Protein AF-A0A7R9UBI5-F1 (afdb_monomer)

Organism: NCBI:txid172671

Solvent-accessible surface area (backbone atoms only — not comparable to full-atom values): 13062 Å² total; per-residue (Å²): 82,77,50,78,89,32,62,89,39,75,90,60,26,63,50,85,80,89,70,62,91,51,67,69,61,30,50,51,52,52,49,65,76,39,62,90,51,56,70,66,59,47,51,52,52,52,55,49,50,52,50,52,52,50,48,54,52,51,51,52,53,49,54,56,54,51,72,76,42,82,81,90,73,86,81,56,66,70,55,53,56,50,50,56,52,48,48,57,50,47,54,64,72,60,42,56,68,60,54,49,51,52,52,52,52,50,42,56,73,71,47,78,71,67,90,80,75,88,71,61,64,71,61,54,53,48,54,50,52,48,56,52,52,50,47,54,55,52,48,54,56,48,51,56,51,50,54,52,51,52,53,55,61,72,54,77,67,84,74,81,72,85,74,71,98,77,79,88,82,82,89,85,91,78,90,80,89,85,86,84,79,94,73,91,69,85,83,78,85,83,78,86,79,89,81,83,82,83,87,77,91,131

Mean predicted aligned error: 18.49 Å

InterPro domains:
  IPR006958 Mak16 protein [PF04874] (76-176)
  IPR029004 Ribosomal eL28/Mak16 [PF01778] (1-55)

Nearest PDB structures (foldseek):
  8esq-assembly1_3  TM=8.245E-01  e=8.237E-07  Schizosaccharomyces pombe
  7ohx-assembly1_3  TM=7.860E-01  e=2.553E-07  Saccharomyces cerevisiae S288C

Secondary structure (DSSP, 8-state):
-B-STTTT-GGGSB---PPPSSHHHHHHHHHHHTTTS-HHHHHHHHHHHHHHHHHHHHHHHHHHHHHHSPPP----HHHHHHHHHHHHHHHHHH-HHHHHHHHHHHHHHTTTTTT-----HHHHHHHHHHHHHHHHHHHHHHHHHHHHHHHHHHS---------S-------------------------------------

Radius of gyration: 39.89 Å; Cα contacts (8 Å, |Δi|>4): 39; chains: 1; bounding box: 97×67×98 Å

Foldseek 3Di:
DADPVCPVPPVPRDDDDDADLDLVRSLVVLCVVCVVPDPVVSVVVNVVSVVVNVVVVVVVVVVVVVVVDDDDDDDDVVVVVVVVVVVVVCCVVPVVVLVVLVVVLVCVVVCVPPDPDDDDPVVNVVSVVVNVVVVVVVVVVVVVVVVVVVVVVVPPDPPPPPPDPDDDDDDDPDDDDDDDDPDPDDDDDDDPDDDDDDDDDD

pLDDT: mean 74.57, std 21.66, range [37.47, 97.81]

Structure (mmCIF, N/CA/C/O backbone):
data_AF-A0A7R9UBI5-F1
#
_entry.id   AF-A0A7R9UBI5-F1
#
loop_
_atom_site.group_PDB
_atom_site.id
_atom_site.type_symbol
_atom_site.label_atom_id
_atom_site.label_alt_id
_atom_site.label_comp_id
_atom_site.label_asym_id
_atom_site.label_entity_id
_atom_site.label_seq_id
_atom_site.pdbx_PDB_ins_code
_atom_site.Cartn_x
_atom_site.Cartn_y
_atom_site.Cartn_z
_atom_site.occupancy
_atom_site.B_iso_or_equiv
_atom_site.auth_seq_id
_atom_site.auth_comp_id
_atom_site.auth_asym_id
_atom_site.auth_atom_id
_atom_site.pdbx_PDB_model_num
ATOM 1 N N . MET A 1 1 ? 8.966 4.506 -28.278 1.00 88.25 1 MET A N 1
ATOM 2 C CA . MET A 1 1 ? 9.895 5.376 -29.004 1.00 88.25 1 MET A CA 1
ATOM 3 C C . MET A 1 1 ? 9.111 6.441 -29.744 1.00 88.25 1 MET A C 1
ATOM 5 O O . MET A 1 1 ? 8.057 6.120 -30.281 1.00 88.25 1 MET A O 1
ATOM 9 N N . LYS A 1 2 ? 9.569 7.693 -29.711 1.00 90.62 2 LYS A N 1
ATOM 10 C CA . LYS A 1 2 ? 8.934 8.812 -30.414 1.00 90.62 2 LYS A CA 1
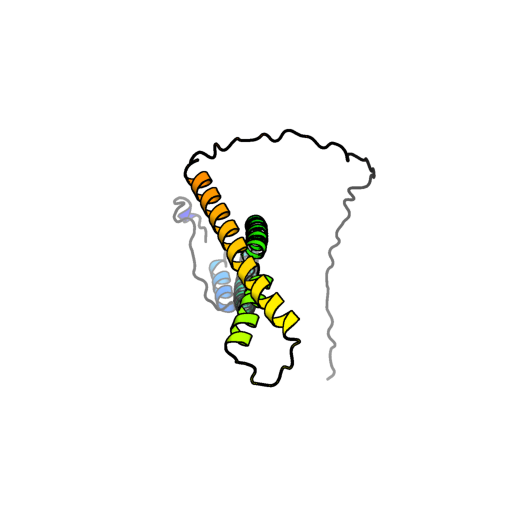ATOM 11 C C . LYS A 1 2 ? 9.761 9.112 -31.661 1.00 90.62 2 LYS A C 1
ATOM 13 O O . LYS A 1 2 ? 10.937 9.425 -31.523 1.00 90.62 2 LYS A O 1
ATOM 18 N N . THR A 1 3 ? 9.165 8.994 -32.844 1.00 90.88 3 THR A N 1
ATOM 19 C CA . THR A 1 3 ? 9.833 9.246 -34.131 1.00 90.88 3 THR A CA 1
ATOM 20 C C . THR A 1 3 ? 9.198 10.430 -34.847 1.00 90.88 3 THR A C 1
ATOM 22 O O . THR A 1 3 ? 8.025 10.745 -34.630 1.00 90.88 3 THR A O 1
ATOM 25 N N . ILE A 1 4 ? 9.977 11.108 -35.693 1.00 91.19 4 ILE A N 1
ATOM 26 C CA . ILE A 1 4 ? 9.514 12.314 -36.391 1.00 91.19 4 ILE A CA 1
ATOM 27 C C . ILE A 1 4 ? 8.486 11.981 -37.480 1.00 91.19 4 ILE A C 1
ATOM 29 O O . ILE A 1 4 ? 7.535 12.726 -37.687 1.00 91.19 4 ILE A O 1
ATOM 33 N N . GLU A 1 5 ? 8.597 10.798 -38.083 1.00 90.69 5 GLU A N 1
ATOM 34 C CA . GLU A 1 5 ? 7.679 10.290 -39.110 1.00 90.69 5 GLU A CA 1
ATOM 35 C C . GLU A 1 5 ? 6.233 10.174 -38.598 1.00 90.69 5 GLU A C 1
ATOM 37 O O . GLU A 1 5 ? 5.270 10.409 -39.329 1.00 90.69 5 GLU A O 1
ATOM 42 N N . ARG A 1 6 ? 6.065 9.869 -37.304 1.00 93.06 6 ARG A N 1
ATOM 43 C CA . ARG A 1 6 ? 4.753 9.717 -36.654 1.00 93.06 6 ARG A CA 1
ATOM 44 C C . ARG A 1 6 ? 4.251 10.997 -35.989 1.00 93.06 6 ARG A C 1
ATOM 46 O O . ARG A 1 6 ? 3.174 10.983 -35.399 1.00 93.06 6 ARG A O 1
ATOM 53 N N . ALA A 1 7 ? 4.984 12.108 -36.097 1.00 93.50 7 ALA A N 1
ATOM 54 C CA . ALA A 1 7 ? 4.617 13.373 -35.459 1.00 93.50 7 ALA A CA 1
ATOM 55 C C . ALA A 1 7 ? 3.253 13.911 -35.928 1.00 93.50 7 ALA A C 1
ATOM 57 O O . ALA A 1 7 ? 2.548 14.549 -35.151 1.00 93.50 7 ALA A O 1
ATOM 58 N N . HIS A 1 8 ? 2.857 13.597 -37.164 1.00 92.38 8 HIS A N 1
ATOM 59 C CA . HIS A 1 8 ? 1.582 14.015 -37.747 1.00 92.38 8 HIS A CA 1
ATOM 60 C C . HIS A 1 8 ? 0.354 13.312 -37.134 1.00 92.38 8 HIS A C 1
ATOM 62 O O . HIS A 1 8 ? -0.767 13.785 -37.300 1.00 92.38 8 HIS A O 1
ATOM 68 N N . SER A 1 9 ? 0.536 12.183 -36.437 1.00 93.81 9 SER A N 1
ATOM 69 C CA . SER A 1 9 ? -0.554 11.402 -35.845 1.00 93.81 9 SER A CA 1
ATOM 70 C C . SER A 1 9 ? -0.309 11.192 -34.347 1.00 93.81 9 SER A C 1
ATOM 72 O O . SER A 1 9 ? 0.372 10.236 -33.959 1.00 93.81 9 SER A O 1
ATOM 74 N N . PRO A 1 10 ? -0.892 12.036 -33.469 1.00 92.62 10 PRO A N 1
ATOM 75 C CA . PRO A 1 10 ? -0.689 11.949 -32.021 1.00 92.62 10 PRO A CA 1
ATOM 76 C C . PRO A 1 10 ? -1.022 10.573 -31.433 1.00 92.62 10 PRO A C 1
ATOM 78 O O . PRO A 1 10 ? -0.354 10.112 -30.508 1.00 92.62 10 PRO A O 1
ATOM 81 N N . ARG A 1 11 ? -2.007 9.874 -32.013 1.00 93.44 11 ARG A N 1
ATOM 82 C CA . ARG A 1 11 ? -2.396 8.519 -31.598 1.00 93.44 11 ARG A CA 1
ATOM 83 C C . ARG A 1 11 ? -1.259 7.505 -31.752 1.00 93.44 11 ARG A C 1
ATOM 85 O O . ARG A 1 11 ? -1.108 6.629 -30.907 1.00 93.44 11 ARG A O 1
ATOM 92 N N . ASN A 1 12 ? -0.461 7.638 -32.809 1.00 91.06 12 ASN A N 1
ATOM 93 C CA . ASN A 1 12 ? 0.619 6.712 -33.155 1.00 91.06 12 ASN A CA 1
ATOM 94 C C . ASN A 1 12 ? 2.007 7.269 -32.797 1.00 91.06 12 ASN A C 1
ATOM 96 O O . ASN A 1 12 ? 3.023 6.678 -33.161 1.00 91.06 12 ASN A O 1
ATOM 100 N N . LEU A 1 13 ? 2.064 8.391 -32.073 1.00 91.94 13 LEU A N 1
ATOM 101 C CA . LEU A 1 13 ? 3.302 9.099 -31.751 1.00 91.94 13 LEU A CA 1
ATOM 102 C C . LEU A 1 13 ? 4.309 8.229 -30.984 1.00 91.94 13 LEU A C 1
ATOM 104 O O . LEU A 1 13 ? 5.518 8.392 -31.137 1.00 91.94 13 LEU A O 1
ATOM 108 N N . TRP A 1 14 ? 3.810 7.306 -30.158 1.00 92.88 14 TRP A N 1
ATOM 109 C CA . TRP A 1 14 ? 4.622 6.452 -29.299 1.00 92.88 14 TRP A CA 1
ATOM 110 C C . TRP A 1 14 ? 4.589 4.996 -29.744 1.00 92.88 14 TRP A C 1
ATOM 112 O O . TRP A 1 14 ? 3.572 4.316 -29.640 1.00 92.88 14 TRP A O 1
ATOM 122 N N . GLU A 1 15 ? 5.751 4.477 -30.124 1.00 91.75 15 GLU A N 1
ATOM 123 C CA . GLU A 1 15 ? 5.967 3.039 -30.249 1.00 91.75 15 GLU A CA 1
ATOM 124 C C . GLU A 1 15 ? 6.176 2.384 -28.883 1.00 91.75 15 GLU A C 1
ATOM 126 O O . GLU A 1 15 ? 6.915 2.914 -28.051 1.00 91.75 15 GLU A O 1
ATOM 131 N N . LYS A 1 16 ? 5.587 1.214 -28.644 1.00 93.75 16 LYS A N 1
ATOM 132 C CA . LYS A 1 16 ? 5.808 0.449 -27.412 1.00 93.75 16 LYS A CA 1
ATOM 133 C C . LYS A 1 16 ? 6.520 -0.853 -27.753 1.00 93.75 16 LYS A C 1
ATOM 135 O O . LYS A 1 16 ? 5.981 -1.661 -28.499 1.00 93.75 16 LYS A O 1
ATOM 140 N N . ILE A 1 17 ? 7.694 -1.056 -27.164 1.00 93.88 17 ILE A N 1
ATOM 141 C CA . ILE A 1 17 ? 8.497 -2.273 -27.317 1.00 93.88 17 ILE A CA 1
ATOM 142 C C . ILE A 1 17 ? 8.386 -3.063 -26.015 1.00 93.88 17 ILE A C 1
ATOM 144 O O . ILE A 1 17 ? 8.541 -2.499 -24.928 1.00 93.88 17 ILE A O 1
ATOM 148 N N . LYS A 1 18 ? 8.072 -4.357 -26.108 1.00 95.38 18 LYS A N 1
ATOM 149 C CA . LYS A 1 18 ? 8.008 -5.236 -24.936 1.00 95.38 18 LYS A CA 1
ATOM 150 C C . LYS A 1 18 ? 9.423 -5.651 -24.547 1.00 95.38 18 LYS A C 1
ATOM 152 O O . LYS A 1 18 ? 10.137 -6.214 -25.367 1.00 95.38 18 LYS A O 1
ATOM 157 N N . LEU A 1 19 ? 9.799 -5.397 -23.297 1.00 94.94 19 LEU A N 1
ATOM 158 C CA . LEU A 1 19 ? 11.074 -5.848 -22.746 1.00 94.94 19 LEU A CA 1
ATOM 159 C C . LEU A 1 19 ? 10.923 -7.237 -22.101 1.00 94.94 19 LEU A C 1
ATOM 161 O O . LEU A 1 19 ? 9.876 -7.518 -21.502 1.00 94.94 19 LEU A O 1
ATOM 165 N N . PRO A 1 20 ? 11.941 -8.107 -22.208 1.00 95.69 20 PRO A N 1
ATOM 166 C CA . PRO A 1 20 ? 11.964 -9.401 -21.542 1.00 95.69 20 PRO A CA 1
ATOM 167 C C . PRO A 1 20 ? 12.098 -9.241 -20.021 1.00 95.69 20 PRO A C 1
ATOM 169 O O . PRO A 1 20 ? 12.390 -8.167 -19.496 1.00 95.69 20 PRO A O 1
ATOM 172 N N . LYS A 1 21 ? 11.865 -10.339 -19.294 1.00 93.19 21 LYS A N 1
ATOM 173 C CA . LYS A 1 21 ? 11.971 -10.363 -17.824 1.00 93.19 21 LYS A CA 1
ATOM 174 C C . LYS A 1 21 ? 13.422 -10.316 -17.341 1.00 93.19 21 LYS A C 1
ATOM 176 O O . LYS A 1 21 ? 13.673 -9.784 -16.260 1.00 93.19 21 LYS A O 1
ATOM 181 N N . ASN A 1 22 ? 14.337 -10.886 -18.122 1.00 95.69 22 ASN A N 1
ATOM 182 C CA . ASN A 1 22 ? 15.763 -10.902 -17.831 1.00 95.69 22 ASN A CA 1
ATOM 183 C C . ASN A 1 22 ? 16.334 -9.495 -18.002 1.00 95.69 22 ASN A C 1
ATOM 185 O O . ASN A 1 22 ? 16.113 -8.845 -19.025 1.00 95.69 22 ASN A O 1
ATOM 189 N N . TYR A 1 23 ? 17.058 -9.025 -16.989 1.00 95.50 23 TYR A N 1
ATOM 190 C CA . TYR A 1 23 ? 17.604 -7.672 -16.985 1.00 95.50 23 TYR A CA 1
ATOM 191 C C . TYR A 1 23 ? 18.682 -7.475 -18.062 1.00 95.50 23 TYR A C 1
ATOM 193 O O . TYR A 1 23 ? 18.644 -6.470 -18.768 1.00 95.50 23 TYR A O 1
ATOM 201 N N . SER A 1 24 ? 19.577 -8.452 -18.239 1.00 96.31 24 SER A N 1
ATOM 202 C CA . SER A 1 24 ? 20.612 -8.464 -19.286 1.00 96.31 24 SER A CA 1
ATOM 203 C C . SER A 1 24 ? 20.015 -8.290 -20.681 1.00 96.31 24 SER A C 1
ATOM 205 O O . SER A 1 24 ? 20.404 -7.399 -21.433 1.00 96.31 24 SER A O 1
ATOM 207 N N . ASP A 1 25 ? 19.008 -9.101 -20.992 1.00 96.38 25 ASP A N 1
ATOM 208 C CA . ASP A 1 25 ? 18.397 -9.158 -22.317 1.00 96.38 25 ASP A CA 1
ATOM 209 C C . ASP A 1 25 ? 17.608 -7.870 -22.587 1.00 96.38 25 ASP A C 1
ATOM 211 O O . ASP A 1 25 ? 17.643 -7.314 -23.685 1.00 96.38 25 ASP A O 1
ATOM 215 N N . ALA A 1 26 ? 16.938 -7.333 -21.561 1.00 97.06 26 ALA A N 1
ATOM 216 C CA . ALA A 1 26 ? 16.256 -6.047 -21.653 1.00 97.06 26 ALA A CA 1
ATOM 217 C C . ALA A 1 26 ? 17.245 -4.894 -21.880 1.00 97.06 26 ALA A C 1
ATOM 219 O O . ALA A 1 26 ? 16.951 -3.980 -22.651 1.00 97.06 26 ALA A O 1
ATOM 220 N N . LEU A 1 27 ? 18.419 -4.939 -21.246 1.00 96.38 27 LEU A N 1
ATOM 221 C CA . LEU A 1 27 ? 19.467 -3.936 -21.415 1.00 96.38 27 LEU A CA 1
ATOM 222 C C . LEU A 1 27 ? 20.070 -3.971 -22.826 1.00 96.38 27 LEU A C 1
ATOM 224 O O . LEU A 1 27 ? 20.328 -2.909 -23.403 1.00 96.38 27 LEU A O 1
ATOM 228 N N . ALA A 1 28 ? 20.251 -5.166 -23.391 1.00 96.44 28 ALA A N 1
ATOM 229 C CA . ALA A 1 28 ? 20.703 -5.351 -24.767 1.00 96.44 28 ALA A CA 1
ATOM 230 C C . ALA A 1 28 ? 19.702 -4.740 -25.760 1.00 96.44 28 ALA A C 1
ATOM 232 O O . ALA A 1 28 ? 20.081 -3.886 -26.559 1.00 96.44 28 ALA A O 1
ATOM 233 N N . ILE A 1 29 ? 18.409 -5.055 -25.615 1.00 95.88 29 ILE A N 1
ATOM 234 C CA . ILE A 1 29 ? 17.337 -4.508 -26.466 1.00 95.88 29 ILE A CA 1
ATOM 235 C C . ILE A 1 29 ? 17.261 -2.981 -26.358 1.00 95.88 29 ILE A C 1
ATOM 237 O O . ILE A 1 29 ? 17.111 -2.293 -27.368 1.00 95.88 29 ILE A O 1
ATOM 241 N N . VAL A 1 30 ? 17.372 -2.418 -25.150 1.00 94.88 30 VAL A N 1
ATOM 242 C CA . VAL A 1 30 ? 17.391 -0.956 -24.970 1.00 94.88 30 VAL A CA 1
ATOM 243 C C . VAL A 1 30 ? 18.604 -0.337 -25.665 1.00 94.88 30 VAL A C 1
ATOM 245 O O . VAL A 1 30 ? 18.469 0.709 -26.293 1.00 94.88 30 VAL A O 1
ATOM 248 N N . SER A 1 31 ? 19.771 -0.976 -25.580 1.00 94.44 31 SER A N 1
ATOM 249 C CA . SER A 1 31 ? 20.996 -0.476 -26.212 1.00 94.44 31 SER A CA 1
ATOM 250 C C . SER A 1 31 ? 20.914 -0.522 -27.741 1.00 94.44 31 SER A C 1
ATOM 252 O O . SER A 1 31 ? 21.279 0.454 -28.387 1.00 94.44 31 SER A O 1
ATOM 254 N N . GLU A 1 32 ? 20.366 -1.597 -28.310 1.00 95.00 32 GLU A N 1
ATOM 255 C CA . GLU A 1 32 ? 20.159 -1.752 -29.755 1.00 95.00 32 GLU A CA 1
ATOM 256 C C . GLU A 1 32 ? 19.177 -0.704 -30.302 1.00 95.00 32 GLU A C 1
ATOM 258 O O . GLU A 1 32 ? 19.482 0.024 -31.246 1.00 95.00 32 GLU A O 1
ATOM 263 N N . ASN A 1 33 ? 18.016 -0.546 -29.658 1.00 93.19 33 ASN A N 1
ATOM 264 C CA . ASN A 1 33 ? 16.981 0.379 -30.129 1.00 93.19 33 ASN A CA 1
ATOM 265 C C . ASN A 1 33 ? 17.371 1.858 -29.966 1.00 93.19 33 ASN A C 1
ATOM 267 O O . ASN A 1 33 ? 16.912 2.704 -30.732 1.00 93.19 33 ASN A O 1
ATOM 271 N N . LEU A 1 34 ? 18.199 2.196 -28.970 1.00 92.69 34 LEU A N 1
ATOM 272 C CA . LEU A 1 34 ? 18.654 3.570 -28.729 1.00 92.69 34 LEU A CA 1
ATOM 273 C C . LEU A 1 34 ? 20.073 3.847 -29.260 1.00 92.69 34 LEU A C 1
ATOM 275 O O . LEU A 1 34 ? 20.635 4.891 -28.928 1.00 92.69 34 LEU A O 1
ATOM 279 N N . GLN A 1 35 ? 20.639 2.985 -30.110 1.00 92.94 35 GLN A N 1
ATOM 280 C CA . GLN A 1 35 ? 22.024 3.125 -30.587 1.00 92.94 35 GLN A CA 1
ATOM 281 C C . GLN A 1 35 ? 22.327 4.496 -31.224 1.00 92.94 35 GLN A C 1
ATOM 283 O O . GLN A 1 35 ? 23.385 5.072 -30.984 1.00 92.94 35 GLN A O 1
ATOM 288 N N . TYR A 1 36 ? 21.370 5.062 -31.969 1.00 92.62 36 TYR A N 1
ATOM 289 C CA . TYR A 1 36 ? 21.518 6.353 -32.660 1.00 92.62 36 TYR A CA 1
ATOM 290 C C . TYR A 1 36 ? 21.033 7.560 -31.840 1.00 92.62 36 TYR A C 1
ATOM 292 O O . TYR A 1 36 ? 20.987 8.677 -32.348 1.00 92.62 36 TYR A O 1
ATOM 300 N N . HIS A 1 37 ? 20.612 7.354 -30.589 1.00 91.31 37 HIS A N 1
ATOM 301 C CA . HIS A 1 37 ? 20.153 8.435 -29.709 1.00 91.31 37 HIS A CA 1
ATOM 302 C C . HIS A 1 37 ? 21.320 9.026 -28.920 1.00 91.31 37 HIS A C 1
ATOM 304 O O . HIS A 1 37 ? 22.395 8.433 -28.832 1.00 91.31 37 HIS A O 1
ATOM 310 N N . SER A 1 38 ? 21.113 10.189 -28.299 1.00 96.19 38 SER A N 1
ATOM 311 C CA . SER A 1 38 ? 22.165 10.808 -27.491 1.00 96.19 38 SER A CA 1
ATOM 312 C C . SER A 1 38 ? 22.574 9.913 -26.315 1.00 96.19 38 SER A C 1
ATOM 314 O O . SER A 1 38 ? 21.739 9.246 -25.695 1.00 96.19 38 SER A O 1
ATOM 316 N N . LYS A 1 39 ? 23.868 9.930 -25.963 1.00 95.19 39 LYS A N 1
ATOM 317 C CA . LYS A 1 39 ? 24.412 9.152 -24.833 1.00 95.19 39 LYS A CA 1
ATOM 318 C C . LYS A 1 39 ? 23.670 9.440 -23.522 1.00 95.19 39 LYS A C 1
ATOM 320 O O . LYS A 1 39 ? 23.396 8.523 -22.754 1.00 95.19 39 LYS A O 1
ATOM 325 N N . PHE A 1 40 ? 23.266 10.694 -23.309 1.00 95.94 40 PHE A N 1
ATOM 326 C CA . PHE A 1 40 ? 22.457 11.102 -22.159 1.00 95.94 40 PHE A CA 1
ATOM 327 C C . PHE A 1 40 ? 21.113 10.364 -22.100 1.00 95.94 40 PHE A C 1
ATOM 329 O O . PHE A 1 40 ? 20.750 9.810 -21.063 1.00 95.94 40 PHE A O 1
ATOM 336 N N . GLN A 1 41 ? 20.380 10.302 -23.217 1.00 94.06 41 GLN A N 1
ATOM 337 C CA . GLN A 1 41 ? 19.105 9.584 -23.272 1.00 94.06 41 GLN A CA 1
ATOM 338 C C . GLN A 1 41 ? 19.297 8.085 -23.042 1.00 94.06 41 GLN A C 1
ATOM 340 O O . GLN A 1 41 ? 18.544 7.492 -22.269 1.00 94.06 41 GLN A O 1
ATOM 345 N N . GLN A 1 42 ? 20.330 7.491 -23.646 1.00 94.06 42 GLN A N 1
ATOM 346 C CA . GLN A 1 42 ? 20.675 6.085 -23.431 1.00 94.06 42 GLN A CA 1
ATOM 347 C C . GLN A 1 42 ? 20.930 5.799 -21.947 1.00 94.06 42 GLN A C 1
ATOM 349 O O . GLN A 1 42 ? 20.304 4.907 -21.376 1.00 94.06 42 GLN A O 1
ATOM 354 N N . HIS A 1 43 ? 21.785 6.595 -21.301 1.00 96.56 43 HIS A N 1
ATOM 355 C CA . HIS A 1 43 ? 22.115 6.444 -19.888 1.00 96.56 43 HIS A CA 1
ATOM 356 C C . HIS A 1 43 ? 20.874 6.559 -18.992 1.00 96.56 43 HIS A C 1
ATOM 358 O O . HIS A 1 43 ? 20.606 5.671 -18.185 1.00 96.56 43 HIS A O 1
ATOM 364 N N . ARG A 1 44 ? 20.039 7.586 -19.195 1.00 97.50 44 ARG A N 1
ATOM 365 C CA . ARG A 1 44 ? 18.805 7.778 -18.413 1.00 97.50 44 ARG A CA 1
ATOM 366 C C . ARG A 1 44 ? 17.803 6.643 -18.620 1.00 97.50 44 ARG A C 1
ATOM 368 O O . ARG A 1 44 ? 17.152 6.221 -17.667 1.00 97.50 44 ARG A O 1
ATOM 375 N N . CYS A 1 45 ? 17.669 6.126 -19.840 1.00 96.00 45 CYS A N 1
ATOM 376 C CA . CYS A 1 45 ? 16.822 4.967 -20.121 1.00 96.00 45 CYS A CA 1
ATOM 377 C C . CYS A 1 45 ? 17.337 3.697 -19.429 1.00 96.00 45 CYS A C 1
ATOM 379 O O . CYS A 1 45 ? 16.526 2.969 -18.856 1.00 96.00 45 CYS A O 1
ATOM 381 N N . LYS A 1 46 ? 18.657 3.471 -19.407 1.00 95.69 46 LYS A N 1
ATOM 382 C CA . LYS A 1 46 ? 19.285 2.360 -18.673 1.00 95.69 46 LYS A CA 1
ATOM 383 C C . LYS A 1 46 ? 19.062 2.491 -17.163 1.00 95.69 46 LYS A C 1
ATOM 385 O O . LYS A 1 46 ? 18.521 1.572 -16.561 1.00 95.69 46 LYS A O 1
ATOM 390 N N . GLN A 1 47 ? 19.327 3.663 -16.579 1.00 97.62 47 GLN A N 1
ATOM 391 C CA . GLN A 1 47 ? 19.056 3.938 -15.160 1.00 97.62 47 GLN A CA 1
ATOM 392 C C . GLN A 1 47 ? 17.583 3.693 -14.790 1.00 97.62 47 GLN A C 1
ATOM 394 O O . GLN A 1 47 ? 17.273 3.060 -13.779 1.00 97.62 47 GLN A O 1
ATOM 399 N N . ARG A 1 48 ? 16.646 4.159 -15.627 1.00 97.12 48 ARG A N 1
ATOM 400 C CA . ARG A 1 48 ? 15.206 3.927 -15.427 1.00 97.12 48 ARG A CA 1
ATOM 401 C C . ARG A 1 48 ? 14.851 2.445 -15.491 1.00 97.12 48 ARG A C 1
ATOM 403 O O . ARG A 1 48 ? 14.051 1.996 -14.674 1.00 97.12 48 ARG A O 1
ATOM 410 N N . LEU A 1 49 ? 15.436 1.691 -16.424 1.00 96.44 49 LEU A N 1
ATOM 411 C CA . LEU A 1 49 ? 15.238 0.245 -16.520 1.00 96.44 49 LEU A CA 1
ATOM 412 C C . LEU A 1 49 ? 15.670 -0.448 -15.222 1.00 96.44 49 LEU A C 1
ATOM 414 O O . LEU A 1 49 ? 14.893 -1.221 -14.661 1.00 96.44 49 LEU A O 1
ATOM 418 N N . THR A 1 50 ? 16.860 -0.121 -14.712 1.00 97.06 50 THR A N 1
ATOM 419 C CA . THR A 1 50 ? 17.374 -0.647 -13.441 1.00 97.06 50 THR A CA 1
ATOM 420 C C . THR A 1 50 ? 16.432 -0.315 -12.288 1.00 97.06 50 THR A C 1
ATOM 422 O O . THR A 1 50 ? 16.031 -1.209 -11.543 1.00 97.06 50 THR A O 1
ATOM 425 N N . LYS A 1 51 ? 15.994 0.946 -12.176 1.00 97.81 51 LYS A N 1
ATOM 426 C CA . LYS A 1 51 ? 15.093 1.383 -11.100 1.00 97.81 51 LYS A CA 1
ATOM 427 C C . LYS A 1 51 ? 13.736 0.679 -11.155 1.00 97.81 51 LYS A C 1
ATOM 429 O O . LYS A 1 51 ? 13.243 0.221 -10.127 1.00 97.81 51 LYS A O 1
ATOM 434 N N . ILE A 1 52 ? 13.148 0.526 -12.344 1.00 96.81 52 ILE A N 1
ATOM 435 C CA . ILE A 1 52 ? 11.898 -0.227 -12.529 1.00 96.81 52 ILE A CA 1
ATOM 436 C C . ILE A 1 52 ? 12.095 -1.690 -12.123 1.00 96.81 52 ILE A C 1
ATOM 438 O O . ILE A 1 52 ? 11.254 -2.248 -11.419 1.00 96.81 52 ILE A O 1
ATOM 442 N N . HIS A 1 53 ? 13.209 -2.312 -12.513 1.00 96.12 53 HIS A N 1
ATOM 443 C CA . HIS A 1 53 ? 13.505 -3.692 -12.138 1.00 96.12 53 HIS A CA 1
ATOM 444 C C . HIS A 1 53 ? 13.641 -3.848 -10.612 1.00 96.12 53 HIS A C 1
ATOM 446 O O . HIS A 1 53 ? 13.012 -4.727 -10.018 1.00 96.12 53 HIS A O 1
ATOM 452 N N . GLN A 1 54 ? 14.366 -2.935 -9.957 1.00 97.12 54 GLN A N 1
ATOM 453 C CA . GLN A 1 54 ? 14.471 -2.866 -8.497 1.00 97.12 54 GLN A CA 1
ATOM 454 C C . GLN A 1 54 ? 13.101 -2.687 -7.829 1.00 97.12 54 GLN A C 1
ATOM 456 O O . GLN A 1 54 ? 12.803 -3.368 -6.848 1.00 97.12 54 GLN A O 1
ATOM 461 N N . TYR A 1 55 ? 12.231 -1.826 -8.365 1.00 97.50 55 TYR A N 1
ATOM 462 C CA . TYR A 1 55 ? 10.869 -1.648 -7.856 1.00 97.50 55 TYR A CA 1
ATOM 463 C C . TYR A 1 55 ? 10.030 -2.913 -7.979 1.00 97.50 55 TYR A C 1
ATOM 465 O O . TYR A 1 55 ? 9.316 -3.254 -7.039 1.00 97.50 55 TYR A O 1
ATOM 473 N N . LEU A 1 56 ? 10.142 -3.652 -9.084 1.00 95.50 56 LEU A N 1
ATOM 474 C CA . LEU A 1 56 ? 9.458 -4.935 -9.237 1.00 95.50 56 LEU A CA 1
ATOM 475 C C . LEU A 1 56 ? 9.946 -5.959 -8.205 1.00 95.50 56 LEU A C 1
ATOM 477 O O . LEU A 1 56 ? 9.126 -6.661 -7.609 1.00 95.50 56 LEU A O 1
ATOM 481 N N . ILE A 1 57 ? 11.255 -6.020 -7.946 1.00 95.56 57 ILE A N 1
ATOM 482 C CA . ILE A 1 57 ? 11.824 -6.872 -6.892 1.00 95.56 57 ILE A CA 1
ATOM 483 C C . I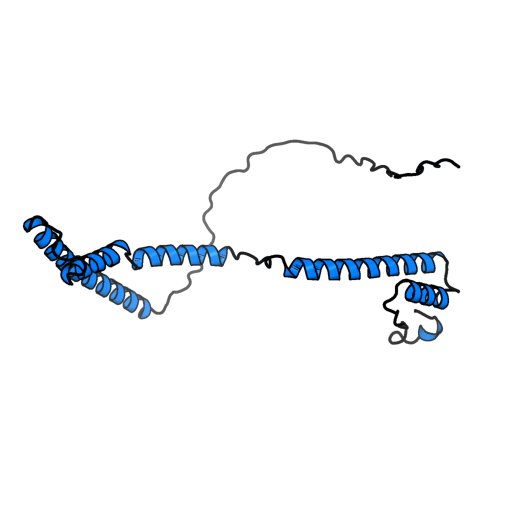LE A 1 57 ? 11.302 -6.438 -5.517 1.00 95.56 57 ILE A C 1
ATOM 485 O O . ILE A 1 57 ? 10.800 -7.270 -4.759 1.00 95.56 57 ILE A O 1
ATOM 489 N N . ARG A 1 58 ? 11.355 -5.139 -5.200 1.00 97.00 58 ARG A N 1
ATOM 490 C CA . ARG A 1 58 ? 10.862 -4.581 -3.932 1.00 97.00 58 ARG A CA 1
ATOM 491 C C . ARG A 1 58 ? 9.374 -4.855 -3.741 1.00 97.00 58 ARG A C 1
ATOM 493 O O . ARG A 1 58 ? 8.973 -5.268 -2.661 1.00 97.00 58 ARG A O 1
ATOM 500 N N . MET A 1 59 ? 8.564 -4.704 -4.786 1.00 95.12 59 MET A N 1
ATOM 501 C CA . MET A 1 59 ? 7.131 -4.996 -4.762 1.00 95.12 59 MET A CA 1
ATOM 502 C C . MET A 1 59 ? 6.860 -6.478 -4.482 1.00 95.12 59 MET A C 1
ATOM 504 O O . MET A 1 59 ? 5.979 -6.793 -3.685 1.00 95.12 59 MET A O 1
ATOM 508 N N . ARG A 1 60 ? 7.630 -7.397 -5.083 1.00 94.06 60 ARG A N 1
ATOM 509 C CA . ARG A 1 60 ? 7.527 -8.836 -4.783 1.00 94.06 60 ARG A CA 1
ATOM 510 C C . ARG A 1 60 ? 7.896 -9.124 -3.328 1.00 94.06 60 ARG A C 1
ATOM 512 O O . ARG A 1 60 ? 7.124 -9.787 -2.646 1.00 94.06 60 ARG A O 1
ATOM 519 N N . LYS A 1 61 ? 9.009 -8.569 -2.832 1.00 92.75 61 LYS A N 1
ATOM 520 C CA . LYS A 1 61 ? 9.429 -8.703 -1.424 1.00 92.75 61 LYS A CA 1
ATOM 521 C C . LYS A 1 61 ? 8.366 -8.163 -0.458 1.00 92.75 61 LYS A C 1
ATOM 523 O O . LYS A 1 61 ? 8.022 -8.834 0.509 1.00 92.75 61 LYS A O 1
ATOM 528 N N . LEU A 1 62 ? 7.806 -6.984 -0.742 1.00 91.69 62 LEU A N 1
ATOM 529 C CA . LEU A 1 62 ? 6.738 -6.379 0.059 1.00 91.69 62 LEU A C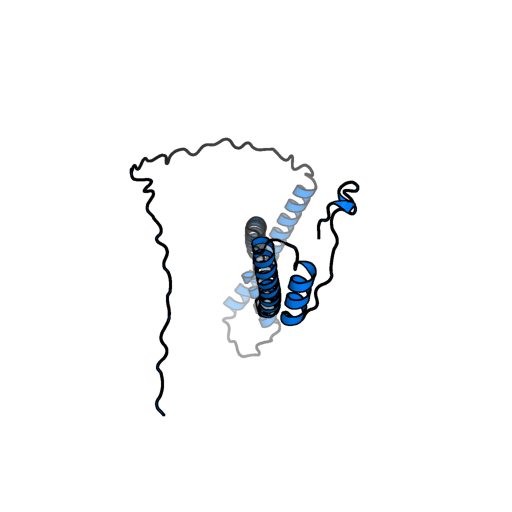A 1
ATOM 530 C C . LEU A 1 62 ? 5.461 -7.219 0.046 1.00 91.69 62 LEU A C 1
ATOM 532 O O . LEU A 1 62 ? 4.843 -7.373 1.089 1.00 91.69 62 LEU A O 1
ATOM 536 N N . ARG A 1 63 ? 5.082 -7.797 -1.099 1.00 90.00 63 ARG A N 1
ATOM 537 C CA . ARG A 1 63 ? 3.911 -8.677 -1.194 1.00 90.00 63 ARG A CA 1
ATOM 538 C C . ARG A 1 63 ? 4.055 -9.923 -0.322 1.00 90.00 63 ARG A C 1
ATOM 540 O O . ARG A 1 63 ? 3.090 -10.301 0.331 1.00 90.00 63 ARG A O 1
ATOM 547 N N . MET A 1 64 ? 5.239 -10.536 -0.305 1.00 86.69 64 MET A N 1
ATOM 548 C CA . MET A 1 64 ? 5.508 -11.694 0.555 1.00 86.69 64 MET A CA 1
ATOM 549 C C . MET A 1 64 ? 5.447 -11.293 2.034 1.00 86.69 64 MET A C 1
ATOM 551 O O . MET A 1 64 ? 4.693 -11.887 2.793 1.00 86.69 64 MET A O 1
ATOM 555 N N . ARG A 1 65 ? 6.116 -10.194 2.409 1.00 86.00 65 ARG A N 1
ATOM 556 C CA . ARG A 1 65 ? 6.104 -9.659 3.782 1.00 86.00 65 ARG A CA 1
ATOM 557 C C . ARG A 1 65 ? 4.709 -9.241 4.262 1.00 86.00 65 ARG A C 1
ATOM 559 O O . ARG A 1 65 ? 4.379 -9.402 5.429 1.00 86.00 65 ARG A O 1
ATOM 566 N N . LEU A 1 66 ? 3.882 -8.680 3.380 1.00 81.94 66 LEU A N 1
ATOM 567 C CA . LEU A 1 66 ? 2.515 -8.273 3.715 1.00 81.94 66 LEU A CA 1
ATOM 568 C C . LEU A 1 66 ? 1.613 -9.478 4.000 1.00 81.94 66 LEU A C 1
ATOM 570 O O . LEU A 1 66 ? 0.672 -9.346 4.769 1.00 81.94 66 LEU A O 1
ATOM 574 N N . LYS A 1 67 ? 1.891 -10.643 3.404 1.00 79.12 67 LYS A N 1
ATOM 575 C CA . LYS A 1 67 ? 1.146 -11.873 3.697 1.00 79.12 67 LYS A CA 1
ATOM 576 C C . LYS A 1 67 ? 1.385 -12.357 5.133 1.00 79.12 67 LYS A C 1
ATOM 578 O O . LYS A 1 67 ? 0.487 -12.941 5.724 1.00 79.12 67 LYS A O 1
ATOM 583 N N . GLU A 1 68 ? 2.577 -12.117 5.668 1.00 79.25 68 GLU A N 1
ATOM 584 C CA . GLU A 1 68 ? 2.971 -12.502 7.030 1.00 79.25 68 GLU A CA 1
ATOM 585 C C . GLU A 1 68 ? 2.499 -11.492 8.083 1.00 79.25 68 GLU A C 1
ATOM 587 O O . GLU A 1 68 ? 2.301 -11.843 9.242 1.00 79.25 68 GLU A O 1
ATOM 592 N N . ARG A 1 69 ? 2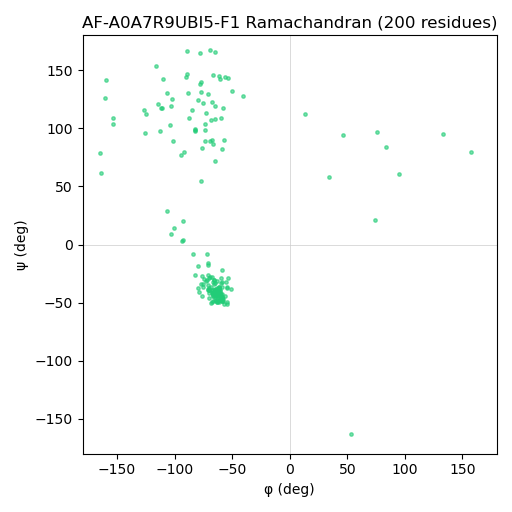.318 -10.225 7.693 1.00 82.00 69 ARG A N 1
ATOM 593 C CA . ARG A 1 69 ? 1.923 -9.147 8.602 1.00 82.00 69 ARG A CA 1
ATOM 594 C C . ARG A 1 69 ? 0.400 -9.018 8.715 1.00 82.00 69 ARG A C 1
ATOM 596 O O . ARG A 1 69 ? -0.302 -9.187 7.717 1.00 82.00 69 ARG A O 1
ATOM 603 N N . PRO A 1 70 ? -0.127 -8.638 9.893 1.00 85.25 70 PRO A N 1
ATOM 604 C CA . PRO A 1 70 ? -1.532 -8.279 10.014 1.00 85.25 70 PRO A CA 1
ATOM 605 C C . PRO A 1 70 ? -1.847 -7.085 9.105 1.00 85.25 70 PRO A C 1
ATOM 607 O O . PRO A 1 70 ? -1.033 -6.172 8.930 1.00 85.25 70 PRO A O 1
ATOM 610 N N . LYS A 1 71 ? -3.040 -7.099 8.504 1.00 85.75 71 LYS A N 1
ATOM 611 C CA . LYS A 1 71 ? -3.519 -5.979 7.691 1.00 85.75 71 LYS A CA 1
ATOM 612 C C . LYS A 1 71 ? -3.769 -4.791 8.616 1.00 85.75 71 LYS A C 1
ATOM 614 O O . LYS A 1 71 ? -4.574 -4.906 9.536 1.00 85.75 71 LYS A O 1
ATOM 619 N N . LEU A 1 72 ? -3.109 -3.662 8.357 1.00 87.75 72 LEU A N 1
ATOM 620 C CA . LEU A 1 72 ? -3.453 -2.417 9.035 1.00 87.75 72 LEU A CA 1
ATOM 621 C C . LEU A 1 72 ? -4.865 -2.008 8.613 1.00 87.75 72 LEU A C 1
ATOM 623 O O . LEU A 1 72 ? -5.128 -1.791 7.430 1.00 87.75 72 LEU A O 1
ATOM 627 N N . VAL A 1 73 ? -5.758 -1.930 9.592 1.00 90.19 73 VAL A N 1
ATOM 628 C CA . VAL A 1 73 ? -7.114 -1.406 9.442 1.00 90.19 73 VAL A CA 1
ATOM 629 C C . VAL A 1 73 ? -7.205 -0.082 10.184 1.00 90.19 73 VAL A C 1
ATOM 631 O O . VAL A 1 73 ? -6.601 0.096 11.240 1.00 90.19 73 VAL A O 1
ATOM 634 N N . THR A 1 74 ? -7.933 0.870 9.615 1.00 92.88 74 THR A N 1
ATOM 635 C CA . THR A 1 74 ? -8.162 2.171 10.245 1.00 92.88 74 THR A CA 1
ATOM 636 C C . THR A 1 74 ? -9.210 2.037 11.342 1.00 92.88 74 THR A C 1
ATOM 638 O O . THR A 1 74 ? -10.293 1.501 11.099 1.00 92.88 74 THR A O 1
ATOM 641 N N . ILE A 1 75 ? -8.919 2.566 12.529 1.00 90.00 75 ILE A N 1
ATOM 642 C CA . ILE A 1 75 ? -9.877 2.605 13.636 1.00 90.00 75 ILE A CA 1
ATOM 643 C C . ILE A 1 75 ? -10.758 3.848 13.474 1.00 90.00 75 ILE A C 1
ATOM 645 O O . ILE A 1 75 ? -10.284 4.984 13.528 1.00 90.00 75 ILE A O 1
ATOM 649 N N . ASN A 1 76 ? -12.057 3.636 13.265 1.00 94.44 76 ASN A N 1
ATOM 650 C CA . ASN A 1 76 ? -13.029 4.719 13.157 1.00 94.44 76 ASN A CA 1
ATOM 651 C C . ASN A 1 76 ? -13.468 5.188 14.550 1.00 94.44 76 ASN A C 1
ATOM 653 O O . ASN A 1 76 ? -14.388 4.618 15.136 1.00 94.44 76 ASN A O 1
ATOM 657 N N . LYS A 1 77 ? -12.888 6.293 15.037 1.00 94.50 77 LYS A N 1
ATOM 658 C CA . LYS A 1 77 ? -13.181 6.875 16.366 1.00 94.50 77 LYS A CA 1
ATOM 659 C C . LYS A 1 77 ? -14.669 7.157 16.630 1.00 94.50 77 LYS A C 1
ATOM 661 O O . LYS A 1 77 ? -15.110 7.171 17.775 1.00 94.50 77 LYS A O 1
ATOM 666 N N . LYS A 1 78 ? -15.468 7.435 15.590 1.00 94.94 78 LYS A N 1
ATOM 667 C CA . LYS A 1 78 ? -16.928 7.631 15.731 1.00 94.94 78 LYS A CA 1
ATOM 668 C C . LYS A 1 78 ? -17.651 6.321 16.061 1.00 94.94 78 LYS A C 1
ATOM 670 O O . LYS A 1 78 ? -18.579 6.329 16.862 1.00 94.94 78 LYS A O 1
ATOM 675 N N . ILE A 1 79 ? -17.221 5.216 15.448 1.00 94.31 79 ILE A N 1
ATOM 676 C CA . ILE A 1 79 ? -17.774 3.883 15.712 1.00 94.31 79 ILE A CA 1
ATOM 677 C C . ILE A 1 79 ? -17.345 3.439 17.104 1.00 94.31 79 ILE A C 1
ATOM 679 O O . ILE A 1 79 ? -18.194 3.052 17.886 1.00 94.31 79 ILE A O 1
ATOM 683 N N . GLU A 1 80 ? -16.070 3.599 17.449 1.00 95.00 80 GLU A N 1
ATOM 684 C CA . GLU A 1 80 ? -15.549 3.273 18.781 1.00 95.00 80 GLU A CA 1
ATOM 685 C C . GLU A 1 80 ? -16.327 3.980 19.903 1.00 95.00 80 GLU A C 1
ATOM 687 O O . GLU A 1 80 ? -16.817 3.328 20.817 1.00 95.00 80 GLU A O 1
ATOM 692 N N . ARG A 1 81 ? -16.548 5.299 19.794 1.00 95.25 81 ARG A N 1
ATOM 693 C CA . ARG A 1 81 ? -17.361 6.052 20.769 1.00 95.25 81 ARG A CA 1
ATOM 694 C C . ARG A 1 81 ? -18.805 5.553 20.859 1.00 95.25 81 ARG A C 1
ATOM 696 O O . ARG A 1 81 ? -19.376 5.495 21.950 1.00 95.25 81 ARG A O 1
ATOM 703 N N . ARG A 1 82 ? -19.403 5.201 19.717 1.00 96.25 82 ARG A N 1
ATOM 704 C CA . ARG A 1 82 ? -20.768 4.664 19.646 1.00 96.25 82 ARG A CA 1
ATOM 705 C C . ARG A 1 82 ? -20.856 3.288 20.301 1.00 96.25 82 ARG A C 1
ATOM 707 O O . ARG A 1 82 ? -21.750 3.080 21.114 1.00 96.25 82 ARG A O 1
ATOM 714 N N . GLU A 1 83 ? -19.942 2.384 19.967 1.00 95.75 83 GLU A N 1
ATOM 715 C CA . GLU A 1 83 ? -19.889 1.033 20.523 1.00 95.75 83 GLU A CA 1
ATOM 716 C C . GLU A 1 83 ? -19.591 1.076 22.024 1.00 95.75 83 GLU A C 1
ATOM 718 O O . GLU A 1 83 ? -20.323 0.455 22.779 1.00 95.75 83 GLU A O 1
ATOM 723 N N . ALA A 1 84 ? -18.668 1.924 22.491 1.00 96.56 84 ALA A N 1
ATOM 724 C CA . ALA A 1 84 ? -18.413 2.111 23.924 1.00 96.56 84 ALA A CA 1
ATOM 725 C C . ALA A 1 84 ? -19.645 2.640 24.684 1.00 96.56 84 ALA A C 1
ATOM 727 O O . ALA A 1 84 ? -19.920 2.245 25.816 1.00 96.56 84 ALA A O 1
ATOM 728 N N . SER A 1 85 ? -20.420 3.541 24.071 1.00 95.69 85 SER A N 1
ATOM 729 C CA . SER A 1 85 ? -21.661 4.042 24.678 1.00 95.69 85 SER A CA 1
ATOM 730 C C . SER A 1 85 ? -22.749 2.965 24.718 1.00 95.69 85 SER A C 1
ATOM 732 O O . SER A 1 85 ? -23.469 2.854 25.710 1.00 95.69 85 SER A O 1
ATOM 734 N N . ARG A 1 86 ? -22.862 2.153 23.659 1.00 96.62 86 ARG A N 1
ATOM 735 C CA . ARG A 1 86 ? -23.783 1.008 23.596 1.00 96.62 86 ARG A CA 1
ATOM 736 C C . ARG A 1 86 ? -23.400 -0.081 24.585 1.00 96.62 86 ARG A C 1
ATOM 738 O O . ARG A 1 86 ? -24.278 -0.582 25.269 1.00 96.62 86 ARG A O 1
ATOM 745 N N . GLU A 1 87 ? -22.117 -0.383 24.713 1.00 95.44 87 GLU A N 1
ATOM 746 C CA . GLU A 1 87 ? -21.577 -1.342 25.674 1.00 95.44 87 GLU A CA 1
ATOM 747 C C . GLU A 1 87 ? -21.925 -0.935 27.106 1.00 95.44 87 GLU A C 1
ATOM 749 O O . GLU A 1 87 ? -22.470 -1.737 27.856 1.00 95.44 87 GLU A O 1
ATOM 754 N N . LYS A 1 88 ? -21.726 0.339 27.472 1.00 94.88 88 LYS A N 1
ATOM 755 C CA . LYS A 1 88 ? -22.119 0.850 28.796 1.00 94.88 88 LYS A CA 1
ATOM 756 C C . LYS A 1 88 ? -23.622 0.729 29.051 1.00 94.88 88 LYS A C 1
ATOM 758 O O . LYS A 1 88 ? -24.022 0.404 30.167 1.00 94.88 88 LYS A O 1
ATOM 763 N N . LYS A 1 89 ? -24.455 1.004 28.041 1.00 95.38 89 LYS A N 1
ATOM 764 C CA . LYS A 1 89 ? -25.914 0.833 28.141 1.00 95.38 89 LYS A CA 1
ATOM 765 C C . LYS A 1 89 ? -26.292 -0.644 28.282 1.00 95.38 89 LYS A C 1
ATOM 767 O O . LYS A 1 89 ? -27.086 -0.974 29.152 1.00 95.38 89 LYS A O 1
ATOM 772 N N . ALA A 1 90 ? -25.678 -1.521 27.492 1.00 95.06 90 ALA A N 1
ATOM 773 C CA . ALA A 1 90 ? -25.901 -2.960 27.539 1.00 95.06 90 ALA A CA 1
ATOM 774 C C . ALA A 1 90 ? -25.466 -3.570 28.878 1.00 95.06 90 ALA A C 1
ATOM 776 O O . ALA A 1 90 ? -26.190 -4.392 29.423 1.00 95.06 90 ALA A O 1
ATOM 777 N N . LEU A 1 91 ? -24.339 -3.132 29.449 1.00 91.88 91 LEU A N 1
ATOM 778 C CA . LEU A 1 91 ? -23.872 -3.587 30.761 1.00 91.88 91 LEU A CA 1
ATOM 779 C C . LEU A 1 91 ? -24.879 -3.250 31.863 1.00 91.88 91 LEU A C 1
ATOM 781 O O . LEU A 1 91 ? -25.168 -4.098 32.703 1.00 91.88 91 LEU A O 1
ATOM 785 N N . LYS A 1 92 ? -25.431 -2.031 31.834 1.00 89.75 92 LYS A N 1
ATOM 786 C CA . LYS A 1 92 ? -26.477 -1.611 32.774 1.00 89.75 92 LYS A CA 1
ATOM 787 C C . LYS A 1 92 ? -27.777 -2.387 32.569 1.00 89.75 92 LYS A C 1
ATOM 789 O O . LYS A 1 92 ? -28.374 -2.807 33.544 1.00 89.75 92 LYS A O 1
ATOM 794 N N . ALA A 1 93 ? -28.200 -2.599 31.323 1.00 91.31 93 ALA A N 1
ATOM 795 C CA . ALA A 1 93 ? -29.427 -3.339 31.032 1.00 91.31 93 ALA A CA 1
ATOM 796 C C . ALA A 1 93 ? -29.322 -4.826 31.418 1.00 91.31 93 ALA A C 1
ATOM 798 O O . ALA A 1 93 ? -30.251 -5.389 31.980 1.00 91.31 93 ALA A O 1
ATOM 799 N N . ALA A 1 94 ? -28.174 -5.460 31.162 1.00 87.75 94 ALA A N 1
ATOM 800 C CA . ALA A 1 94 ? -27.983 -6.891 31.386 1.00 87.75 94 ALA A CA 1
ATOM 801 C C . ALA A 1 94 ? -27.918 -7.296 32.871 1.00 87.75 94 ALA A C 1
ATOM 803 O O . ALA A 1 94 ? -28.010 -8.491 33.149 1.00 87.75 94 ALA A O 1
ATOM 804 N N . ASN A 1 95 ? -27.717 -6.346 33.803 1.00 88.62 95 ASN A N 1
ATOM 805 C CA . ASN A 1 95 ? -27.679 -6.562 35.260 1.00 88.62 95 ASN A CA 1
ATOM 806 C C . ASN A 1 95 ? -27.072 -7.923 35.652 1.00 88.62 95 ASN A C 1
ATOM 808 O O . ASN A 1 95 ? -27.713 -8.784 36.263 1.00 88.62 95 ASN A O 1
ATOM 812 N N . ILE A 1 96 ? -25.823 -8.138 35.226 1.00 91.44 96 ILE A N 1
ATOM 813 C CA . ILE A 1 96 ? -25.189 -9.463 35.202 1.00 91.44 96 ILE A CA 1
ATOM 814 C C . ILE A 1 96 ? -25.140 -10.091 36.604 1.00 91.44 96 ILE A C 1
ATOM 816 O O . ILE A 1 96 ? -25.363 -11.289 36.739 1.00 91.44 96 ILE A O 1
ATOM 820 N N . GLU A 1 97 ? -24.924 -9.293 37.652 1.00 90.06 97 GLU A N 1
ATOM 821 C CA . GLU A 1 97 ? -24.867 -9.766 39.043 1.00 90.06 97 GLU A CA 1
ATOM 822 C C . GLU A 1 97 ? -26.172 -10.430 39.496 1.00 90.06 97 GLU A C 1
ATOM 824 O O . GLU A 1 97 ? -26.152 -11.548 40.008 1.00 90.06 97 GLU A O 1
ATOM 829 N N . ARG A 1 98 ? -27.315 -9.789 39.233 1.00 89.12 98 ARG A N 1
ATOM 830 C CA . ARG A 1 98 ? -28.644 -10.311 39.574 1.00 89.12 98 ARG A CA 1
ATOM 831 C C . ARG A 1 98 ? -28.973 -11.564 38.767 1.00 89.12 98 ARG A C 1
ATOM 833 O O . ARG A 1 98 ? -29.527 -12.520 39.303 1.00 89.12 98 ARG A O 1
ATOM 840 N N . THR A 1 99 ? -28.594 -11.584 37.491 1.00 92.19 99 THR A N 1
ATOM 841 C CA . THR A 1 99 ? -28.772 -12.759 36.626 1.00 92.19 99 THR A CA 1
ATOM 842 C C . THR A 1 99 ? -27.957 -13.949 37.141 1.00 92.19 99 THR A C 1
ATOM 844 O O . THR A 1 99 ? -28.483 -15.055 37.253 1.00 92.19 99 THR A O 1
ATOM 847 N N . ILE A 1 100 ? -26.705 -13.715 37.551 1.00 92.38 100 ILE A N 1
ATOM 848 C CA . ILE A 1 100 ? -25.845 -14.734 38.168 1.00 92.38 100 ILE A CA 1
ATOM 849 C C . ILE A 1 100 ? -26.412 -15.189 39.519 1.00 92.38 100 ILE A C 1
ATOM 851 O O . ILE A 1 100 ? -26.446 -16.387 39.788 1.00 92.38 100 ILE A O 1
ATOM 855 N N . GLN A 1 101 ? -26.880 -14.273 40.371 1.00 89.12 101 GLN A N 1
ATOM 856 C CA . GLN A 1 101 ? -27.470 -14.616 41.668 1.00 89.12 101 GLN A CA 1
ATOM 857 C C . GLN A 1 101 ? -28.688 -15.529 41.503 1.00 89.12 101 GLN A C 1
ATOM 859 O O . GLN A 1 101 ? -28.778 -16.554 42.180 1.00 89.12 101 GLN A O 1
ATOM 864 N N . LYS A 1 102 ? -29.588 -15.189 40.572 1.00 88.94 102 LYS A N 1
ATOM 865 C CA . LYS A 1 102 ? -30.752 -16.014 40.228 1.00 88.94 102 LYS A CA 1
ATOM 866 C C . LYS A 1 102 ? -30.325 -17.408 39.765 1.00 88.94 102 LYS A C 1
ATOM 868 O O . LYS A 1 102 ? -30.839 -18.394 40.284 1.00 88.94 102 LYS A O 1
ATOM 873 N N . GLU A 1 103 ? -29.340 -17.500 38.870 1.00 91.31 103 GLU A N 1
ATOM 874 C CA . GLU A 1 103 ? -28.829 -18.788 38.387 1.00 91.31 103 GLU A CA 1
ATOM 875 C C . GLU A 1 103 ? -28.206 -19.628 39.517 1.00 91.31 103 GLU A C 1
ATOM 877 O O . GLU A 1 103 ? -28.447 -20.830 39.619 1.00 91.31 103 GLU A O 1
ATOM 882 N N . LEU A 1 104 ? -27.415 -19.013 40.401 1.00 88.06 104 LEU A N 1
ATOM 883 C CA . LEU A 1 104 ? -26.792 -19.704 41.533 1.00 88.06 104 LEU A CA 1
ATOM 884 C C . LEU A 1 104 ? -27.831 -20.237 42.522 1.00 88.06 104 LEU A C 1
ATOM 886 O O . LEU A 1 104 ? -27.684 -21.350 43.029 1.00 88.06 104 LEU A O 1
ATOM 890 N N . LEU A 1 105 ? -28.883 -19.465 42.778 1.00 87.31 105 LEU A N 1
ATOM 891 C CA . LEU A 1 105 ? -29.973 -19.838 43.673 1.00 87.31 105 LEU A CA 1
ATOM 892 C C . LEU A 1 105 ? -30.844 -20.943 43.053 1.00 87.31 105 LEU A C 1
ATOM 894 O O . LEU A 1 105 ? -31.206 -21.900 43.737 1.00 87.31 105 LEU A O 1
ATOM 898 N N . GLU A 1 106 ? -31.090 -20.890 41.742 1.00 88.12 106 GLU A N 1
ATOM 899 C CA . GLU A 1 106 ? -31.766 -21.955 40.997 1.00 88.12 106 GLU A CA 1
ATOM 900 C C . GLU A 1 106 ? -30.945 -23.254 40.981 1.00 88.12 106 GLU A C 1
ATOM 902 O O . GLU A 1 106 ? -31.477 -24.330 41.265 1.00 88.12 106 GLU A O 1
ATOM 907 N N . ARG A 1 107 ? -29.626 -23.168 40.759 1.00 87.00 107 ARG A N 1
ATOM 908 C CA . ARG A 1 107 ? -28.705 -24.310 40.885 1.00 87.00 107 ARG A CA 1
ATOM 909 C C . ARG A 1 107 ? -28.742 -24.896 42.296 1.00 87.00 107 ARG A C 1
ATOM 911 O O . ARG A 1 107 ? -28.889 -26.109 42.451 1.00 87.00 107 ARG A O 1
ATOM 918 N N . LEU A 1 108 ? -28.698 -24.049 43.324 1.00 82.31 108 LEU A N 1
ATOM 919 C CA . LEU A 1 108 ? -28.820 -24.475 44.719 1.00 82.31 108 LEU A CA 1
ATOM 920 C C . LEU A 1 108 ? -30.154 -25.198 44.979 1.00 82.31 108 LEU A C 1
ATOM 922 O O . LEU A 1 108 ? -30.146 -26.283 45.556 1.00 82.31 108 LEU A O 1
ATOM 926 N N . LYS A 1 109 ? -31.278 -24.660 44.488 1.00 80.19 109 LYS A N 1
ATOM 927 C CA . LYS A 1 109 ? -32.617 -25.274 44.581 1.00 80.19 109 LYS A CA 1
ATOM 928 C C . LYS A 1 109 ? -32.707 -26.609 43.837 1.00 80.19 109 LYS A C 1
ATOM 930 O O . LYS A 1 109 ? -33.352 -27.536 44.316 1.00 80.19 109 LYS A O 1
ATOM 935 N N . SER A 1 110 ? -32.046 -26.720 42.686 1.00 83.00 110 SER A N 1
ATOM 936 C CA . SER A 1 110 ? -31.985 -27.953 41.893 1.00 83.00 110 SER A CA 1
ATOM 937 C C . SER A 1 110 ? -31.118 -29.051 42.529 1.00 83.00 110 SER A C 1
ATOM 939 O O . SER A 1 110 ? -31.117 -30.184 42.050 1.00 83.00 110 SER A O 1
ATOM 941 N N . GLY A 1 111 ? -30.397 -28.740 43.615 1.00 78.69 111 GLY A N 1
ATOM 942 C CA . GLY A 1 111 ? -29.590 -29.709 44.354 1.00 78.69 111 GLY A CA 1
ATOM 943 C C . GLY A 1 111 ? -28.303 -30.121 43.637 1.00 78.69 111 GLY A C 1
ATOM 944 O O . GLY A 1 111 ? -27.737 -31.167 43.955 1.00 78.69 111 GLY A O 1
ATOM 945 N N . THR A 1 112 ? -27.796 -29.314 42.692 1.00 76.06 112 THR A N 1
ATOM 946 C CA . THR A 1 112 ? -26.553 -29.621 41.951 1.00 76.06 112 THR A CA 1
ATOM 947 C C . THR A 1 112 ? -25.333 -29.794 42.852 1.00 76.06 112 THR A C 1
ATOM 949 O O . THR A 1 112 ? -24.364 -30.434 42.449 1.00 76.06 112 THR A O 1
ATOM 952 N N . TYR A 1 113 ? -25.369 -29.237 44.065 1.00 70.56 113 TYR A N 1
ATOM 953 C CA . TYR A 1 113 ? -24.258 -29.247 45.010 1.00 70.56 113 TYR A CA 1
ATOM 954 C C . TYR A 1 113 ? -24.459 -30.200 46.210 1.00 70.56 113 TYR A C 1
ATOM 956 O O . TYR A 1 113 ? -23.904 -29.952 47.267 1.00 70.56 113 TYR A O 1
ATOM 964 N N . GLY A 1 114 ? -25.203 -31.306 46.082 1.00 72.44 114 GLY A N 1
ATOM 965 C CA . GLY A 1 114 ? -25.293 -32.355 47.121 1.00 72.44 114 GLY A CA 1
ATOM 966 C C . GLY A 1 114 ? -25.675 -31.882 48.546 1.00 72.44 114 GLY A C 1
ATOM 967 O O . GLY A 1 114 ? -26.180 -30.783 48.738 1.00 72.44 114 GLY A O 1
ATOM 968 N N . ASP A 1 115 ? -25.419 -32.724 49.556 1.00 65.62 115 ASP A N 1
ATOM 969 C CA . ASP A 1 115 ? -25.853 -32.546 50.966 1.00 65.62 115 ASP A CA 1
ATOM 970 C C . ASP A 1 115 ? -24.820 -31.829 51.869 1.00 65.62 115 ASP A C 1
ATOM 972 O O . ASP A 1 115 ? -24.811 -31.968 53.091 1.00 65.62 115 ASP A O 1
ATOM 976 N N . ILE A 1 116 ? -23.877 -31.091 51.279 1.00 62.69 116 ILE A N 1
ATOM 977 C CA . ILE A 1 116 ? -22.658 -30.648 51.986 1.00 62.69 116 ILE A CA 1
ATOM 978 C C . ILE A 1 116 ? -22.876 -29.357 52.803 1.00 62.69 116 ILE A C 1
ATOM 980 O O . ILE A 1 116 ? -22.013 -28.972 53.594 1.00 62.69 116 ILE A O 1
ATOM 984 N N . TYR A 1 117 ? -24.026 -28.691 52.684 1.00 66.19 117 TYR A N 1
ATOM 985 C CA . TYR A 1 117 ? -24.196 -27.351 53.244 1.00 66.19 117 TYR A CA 1
ATOM 986 C C . TYR A 1 117 ? -25.169 -27.289 54.422 1.00 66.19 117 TYR A C 1
ATOM 988 O O . TYR A 1 117 ? -26.369 -27.499 54.283 1.00 66.19 117 TYR A O 1
ATOM 996 N N . ASN A 1 118 ? -24.640 -26.898 55.581 1.00 68.44 118 ASN A N 1
ATOM 997 C CA . ASN A 1 118 ? -25.417 -26.510 56.754 1.00 68.44 118 ASN A CA 1
ATOM 998 C C . ASN A 1 118 ? -25.603 -24.985 56.764 1.00 68.44 118 ASN A C 1
ATOM 1000 O O . ASN A 1 118 ? -24.882 -24.268 57.462 1.00 68.44 118 ASN A O 1
ATOM 1004 N N . PHE A 1 119 ? -26.517 -24.478 55.938 1.00 69.50 119 PHE A N 1
ATOM 1005 C CA . PHE A 1 119 ? -26.883 -23.063 55.981 1.00 69.50 119 PHE A CA 1
ATOM 1006 C C . PHE A 1 119 ? -27.805 -22.793 57.179 1.00 69.50 119 PHE A C 1
ATOM 1008 O O . PHE A 1 119 ? -28.702 -23.595 57.446 1.00 69.50 119 PHE A O 1
ATOM 1015 N N . PRO A 1 120 ? -27.645 -21.665 57.896 1.00 80.19 120 PRO A N 1
ATOM 1016 C CA . PRO A 1 120 ? -28.650 -21.223 58.855 1.00 80.19 120 PRO A CA 1
ATOM 1017 C C . PRO A 1 120 ? -29.998 -21.047 58.141 1.00 80.19 120 PRO A C 1
ATOM 1019 O O . PRO A 1 120 ? -30.113 -20.216 57.241 1.00 80.19 120 PRO A O 1
ATOM 1022 N N . SER A 1 121 ? -31.013 -21.824 58.536 1.00 73.12 121 SER A N 1
ATOM 1023 C CA . SER A 1 121 ? -32.330 -21.879 57.872 1.00 73.12 121 SER A CA 1
ATOM 1024 C C . SER A 1 121 ? -32.959 -20.499 57.671 1.00 73.12 121 SER A C 1
ATOM 1026 O O . SER A 1 121 ? -33.492 -20.207 56.608 1.00 73.12 121 SER A O 1
ATOM 1028 N N . LEU A 1 122 ? -32.792 -19.614 58.656 1.00 75.81 122 LEU A N 1
ATOM 1029 C CA . LEU A 1 122 ? -33.296 -18.244 58.616 1.00 75.81 122 LEU A CA 1
ATOM 1030 C C . LEU A 1 122 ? -32.688 -17.403 57.479 1.00 75.81 122 LEU A C 1
ATOM 1032 O O . LEU A 1 122 ? -33.380 -16.611 56.855 1.00 75.81 122 LEU A O 1
ATOM 1036 N N . GLN A 1 123 ? -31.388 -17.554 57.210 1.00 75.94 123 GLN A N 1
ATOM 1037 C CA . GLN A 1 123 ? -30.701 -16.797 56.155 1.00 75.94 123 GLN A CA 1
ATOM 1038 C C . GLN A 1 123 ? -31.045 -17.338 54.769 1.00 75.94 123 GLN A C 1
ATOM 1040 O O . GLN A 1 123 ? -31.140 -16.570 53.818 1.00 75.94 123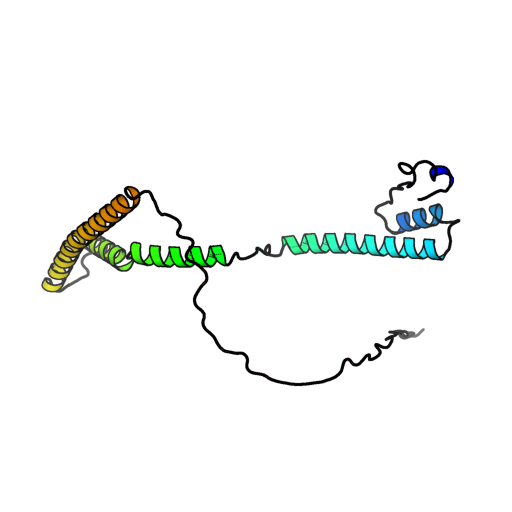 GLN A O 1
ATOM 1045 N N . TYR A 1 124 ? -31.253 -18.651 54.675 1.00 74.00 124 TYR A N 1
ATOM 1046 C CA . TYR A 1 124 ? -31.676 -19.305 53.447 1.00 74.00 124 TYR A CA 1
ATOM 1047 C C . TYR A 1 124 ? -33.099 -18.899 53.051 1.00 74.00 124 TYR A C 1
ATOM 1049 O O . TYR A 1 124 ? -33.311 -18.470 51.923 1.00 74.00 124 TYR A O 1
ATOM 1057 N N . GLU A 1 125 ? -34.055 -18.970 53.981 1.00 76.25 125 GLU A N 1
ATOM 1058 C CA . GLU A 1 125 ? -35.444 -18.565 53.729 1.00 76.25 125 GLU A CA 1
ATOM 1059 C C . GLU A 1 125 ? -35.557 -17.068 53.421 1.00 76.25 125 GLU A C 1
ATOM 1061 O O . GLU A 1 125 ? -36.274 -16.693 52.497 1.00 76.25 125 GLU A O 1
ATOM 1066 N N . ASN A 1 126 ? -34.795 -16.216 54.118 1.00 79.06 126 ASN A N 1
ATOM 1067 C CA . ASN A 1 126 ? -34.767 -14.782 53.829 1.00 79.06 126 ASN A CA 1
ATOM 1068 C C . ASN A 1 126 ? -34.191 -14.482 52.439 1.00 79.06 126 ASN A C 1
ATOM 1070 O O . ASN A 1 126 ? -34.788 -13.707 51.705 1.00 79.06 126 ASN A O 1
ATOM 1074 N N . ALA A 1 127 ? -33.080 -15.116 52.049 1.00 74.88 127 ALA A N 1
ATOM 1075 C CA . ALA A 1 127 ? -32.508 -14.938 50.713 1.00 74.88 127 ALA A CA 1
ATOM 1076 C C . ALA A 1 127 ? -33.430 -15.481 49.607 1.00 74.88 127 ALA A C 1
ATOM 1078 O O . ALA A 1 127 ? -33.428 -14.959 48.494 1.00 74.88 127 ALA A O 1
ATOM 1079 N N . LEU A 1 128 ? -34.223 -16.517 49.909 1.00 72.31 128 LEU A N 1
ATOM 1080 C CA . LEU A 1 128 ? -35.233 -17.054 49.001 1.00 72.31 128 LEU A CA 1
ATOM 1081 C C . LEU A 1 128 ? -36.385 -16.061 48.806 1.00 72.31 128 LEU A C 1
ATOM 1083 O O . LEU A 1 128 ? -36.728 -15.747 47.671 1.00 72.31 128 LEU A O 1
ATOM 1087 N N . ALA A 1 129 ? -36.935 -15.543 49.906 1.00 75.88 129 ALA A N 1
ATOM 1088 C CA . ALA A 1 129 ? -38.029 -14.577 49.886 1.00 75.88 129 ALA A CA 1
ATOM 1089 C C . ALA A 1 129 ? -37.606 -13.243 49.254 1.00 75.88 129 ALA A C 1
ATOM 1091 O O . ALA A 1 129 ? -38.364 -12.649 48.495 1.00 75.88 129 ALA A O 1
ATOM 1092 N N . GLU A 1 130 ? -36.381 -12.792 49.526 1.00 77.19 130 GLU A N 1
ATOM 1093 C CA . GLU A 1 130 ? -35.811 -11.586 48.931 1.00 77.19 130 GLU A CA 1
ATOM 1094 C C . GLU A 1 130 ? -35.601 -11.764 47.426 1.00 77.19 130 GLU A C 1
ATOM 1096 O O . GLU A 1 130 ? -36.018 -10.908 46.661 1.00 77.19 130 GLU A O 1
ATOM 1101 N N . ALA A 1 131 ? -35.063 -12.899 46.966 1.00 68.88 131 ALA A N 1
ATOM 1102 C CA . ALA A 1 131 ? -34.900 -13.158 45.534 1.00 68.88 131 ALA A CA 1
ATOM 1103 C C . ALA A 1 131 ? -36.233 -13.284 44.772 1.00 68.88 131 ALA A C 1
ATOM 1105 O O . ALA A 1 131 ? -36.277 -12.963 43.584 1.00 68.88 131 ALA A O 1
ATOM 1106 N N . GLU A 1 132 ? -37.296 -13.758 45.429 1.00 69.75 132 GLU A N 1
ATOM 1107 C CA . GLU A 1 132 ? -38.647 -13.880 44.864 1.00 69.75 132 GLU A CA 1
ATOM 1108 C C . GLU A 1 132 ? -39.343 -12.508 44.789 1.00 69.75 132 GLU A C 1
ATOM 1110 O O . GLU A 1 132 ? -39.845 -12.136 43.729 1.00 69.75 132 GLU A O 1
ATOM 1115 N N . ALA A 1 133 ? -39.244 -11.699 45.850 1.00 68.88 133 ALA A N 1
ATOM 1116 C CA . ALA A 1 133 ? -39.742 -10.320 45.879 1.00 68.88 133 ALA A CA 1
ATOM 1117 C C . ALA A 1 133 ? -38.999 -9.404 44.891 1.00 68.88 133 ALA A C 1
ATOM 1119 O O . ALA A 1 133 ? -39.603 -8.584 44.203 1.00 68.88 133 ALA A O 1
ATOM 1120 N N . ASP A 1 134 ? -37.683 -9.569 44.766 1.00 64.6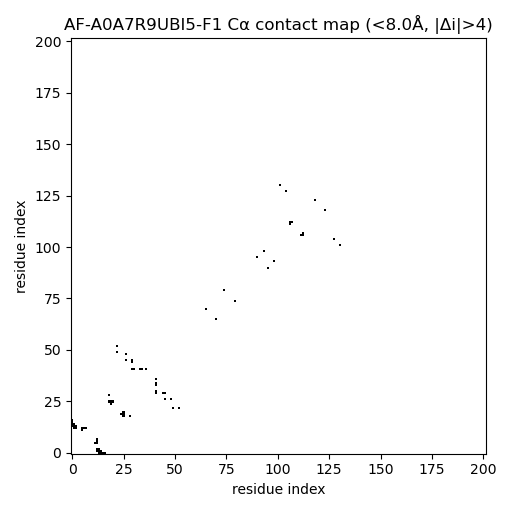9 134 ASP A N 1
ATOM 1121 C CA . ASP A 1 134 ? -36.869 -8.831 43.804 1.00 64.69 134 ASP A CA 1
ATOM 1122 C C . ASP A 1 134 ? -37.198 -9.281 42.362 1.00 64.69 134 ASP A C 1
ATOM 1124 O O . ASP A 1 134 ? -37.076 -8.513 41.402 1.00 64.69 134 ASP A O 1
ATOM 1128 N N . TYR A 1 135 ? -37.642 -10.529 42.165 1.00 62.94 135 TYR A N 1
ATOM 1129 C CA . TYR A 1 135 ? -38.159 -10.999 40.879 1.00 62.94 135 TYR A CA 1
ATOM 1130 C C . TYR A 1 135 ? -39.433 -10.246 40.488 1.00 62.94 135 TYR A C 1
ATOM 1132 O O . TYR A 1 135 ? -39.469 -9.733 39.377 1.00 62.94 135 TYR A O 1
ATOM 1140 N N . GLU A 1 136 ? -40.407 -10.121 41.393 1.00 60.31 136 GLU A N 1
ATOM 1141 C CA . GLU A 1 136 ? -41.636 -9.342 41.164 1.00 60.31 136 GLU A CA 1
ATOM 1142 C C . GLU A 1 136 ? -41.334 -7.858 40.911 1.00 60.31 136 GLU A C 1
ATOM 1144 O O . GLU A 1 136 ? -41.764 -7.313 39.897 1.00 60.31 136 GLU A O 1
ATOM 1149 N N . ALA A 1 137 ? -40.495 -7.229 41.740 1.00 59.91 137 ALA A N 1
ATOM 1150 C CA . ALA A 1 137 ? -40.145 -5.814 41.585 1.00 59.91 137 ALA A CA 1
ATOM 1151 C C . ALA A 1 137 ? -39.351 -5.517 40.298 1.00 59.91 137 ALA A C 1
ATOM 1153 O O . ALA A 1 137 ? -39.489 -4.458 39.689 1.00 59.91 137 ALA A O 1
ATOM 1154 N N . GLY A 1 138 ? -38.497 -6.446 39.861 1.00 57.16 138 GLY A N 1
ATOM 1155 C CA . GLY A 1 138 ? -37.760 -6.282 38.611 1.00 57.16 138 GLY A CA 1
ATOM 1156 C C . GLY A 1 138 ? -38.571 -6.599 37.355 1.00 57.16 138 GLY A C 1
ATOM 1157 O O . GLY A 1 138 ? -38.146 -6.173 36.292 1.00 57.16 138 GLY A O 1
ATOM 1158 N N . VAL A 1 139 ? -39.693 -7.321 37.465 1.00 55.25 139 VAL A N 1
ATOM 1159 C CA . VAL A 1 139 ? -40.652 -7.519 36.362 1.00 55.25 139 VAL A CA 1
ATOM 1160 C C . VAL A 1 139 ? -41.534 -6.277 36.207 1.00 55.25 139 VAL A C 1
ATOM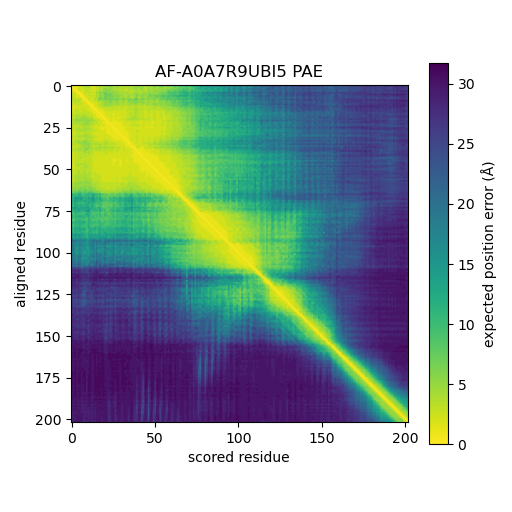 1162 O O . VAL A 1 139 ? -41.705 -5.819 35.085 1.00 55.25 139 VAL A O 1
ATOM 1165 N N . GLU A 1 140 ? -41.980 -5.656 37.307 1.00 50.56 140 GLU A N 1
ATOM 1166 C CA . GLU A 1 140 ? -42.677 -4.354 37.258 1.00 50.56 140 GLU A CA 1
ATOM 1167 C C . GLU A 1 140 ? -41.797 -3.246 36.650 1.00 50.56 140 GLU A C 1
ATOM 1169 O O . GLU A 1 140 ? -42.263 -2.463 35.828 1.00 50.56 140 GLU A O 1
ATOM 1174 N N . MET A 1 141 ? -40.504 -3.198 36.997 1.00 50.75 141 MET A N 1
ATOM 1175 C CA . MET A 1 141 ? -39.573 -2.207 36.435 1.00 50.75 141 MET A CA 1
ATOM 1176 C C . MET A 1 141 ? -39.243 -2.466 34.951 1.00 50.75 141 MET A C 1
ATOM 1178 O O . MET A 1 141 ? -38.871 -1.538 34.236 1.00 50.75 141 MET A O 1
ATOM 1182 N N . GLU A 1 142 ? -39.338 -3.717 34.492 1.00 51.38 142 GLU A N 1
ATOM 1183 C CA . GLU A 1 142 ? -39.134 -4.105 33.090 1.00 51.38 142 GLU A CA 1
ATOM 1184 C C . GLU A 1 142 ? -40.389 -3.808 32.246 1.00 51.38 142 GLU A C 1
ATOM 1186 O O . GLU A 1 142 ? -40.242 -3.291 31.142 1.00 51.38 142 GLU A O 1
ATOM 1191 N N . GLU A 1 143 ? -41.599 -4.002 32.793 1.00 52.78 143 GLU A N 1
ATOM 1192 C CA . GLU A 1 143 ? -42.868 -3.548 32.189 1.00 52.78 143 GLU A CA 1
ATOM 1193 C C . GLU A 1 143 ? -42.944 -2.012 32.084 1.00 52.78 143 GLU A C 1
ATOM 1195 O O . GLU A 1 143 ? -43.278 -1.494 31.021 1.00 52.78 143 GLU A O 1
ATOM 1200 N N . GLU A 1 144 ? -42.537 -1.257 33.116 1.00 50.53 144 GLU A N 1
ATOM 1201 C CA . GLU A 1 144 ? -42.491 0.219 33.051 1.00 50.53 144 GLU A CA 1
ATOM 1202 C C . GLU A 1 144 ? -41.504 0.749 31.992 1.00 50.53 144 GLU A C 1
ATOM 1204 O O . GLU A 1 144 ? -41.712 1.820 31.418 1.00 50.53 144 GLU A O 1
ATOM 1209 N N . LEU A 1 145 ? -40.410 0.025 31.731 1.00 51.75 145 LEU A N 1
ATOM 1210 C CA . LEU A 1 145 ? -39.412 0.386 30.716 1.00 51.75 145 LEU A CA 1
ATOM 1211 C C . LEU A 1 145 ? -39.888 0.065 29.292 1.00 51.75 145 LEU A C 1
ATOM 1213 O O . LEU A 1 145 ? -39.560 0.818 28.371 1.00 51.75 145 LEU A O 1
ATOM 1217 N N . ASP A 1 146 ? -40.653 -1.016 29.122 1.00 50.78 146 ASP A N 1
ATOM 1218 C CA . ASP A 1 146 ? -41.284 -1.401 27.852 1.00 50.78 146 ASP A CA 1
ATOM 1219 C C . ASP A 1 146 ? -42.420 -0.423 27.495 1.00 50.78 146 ASP A C 1
ATOM 1221 O O . ASP A 1 146 ? -42.464 0.097 26.380 1.00 50.78 146 ASP A O 1
ATOM 1225 N N . ASP A 1 147 ? -43.234 -0.025 28.481 1.00 53.25 147 ASP A N 1
ATOM 1226 C CA . ASP A 1 147 ? -44.272 1.007 28.332 1.00 53.25 147 ASP A CA 1
ATOM 1227 C C . ASP A 1 147 ? -43.684 2.384 27.955 1.00 53.25 147 ASP A C 1
ATOM 1229 O O . ASP A 1 147 ? -44.260 3.134 27.157 1.00 53.25 147 ASP A O 1
ATOM 1233 N N . LEU A 1 148 ? -42.509 2.736 28.494 1.00 51.19 148 LEU A N 1
ATOM 1234 C CA . LEU A 1 148 ? -41.813 3.981 28.150 1.00 51.19 148 LEU A CA 1
ATOM 1235 C C . LEU A 1 148 ? -41.224 3.943 26.728 1.00 51.19 148 LEU A C 1
ATOM 1237 O O . LEU A 1 148 ? -41.206 4.969 26.043 1.00 51.19 148 LEU A O 1
ATOM 1241 N N . ALA A 1 149 ? -40.760 2.773 26.280 1.00 52.06 149 ALA A N 1
ATOM 1242 C CA . ALA A 1 149 ? -40.245 2.563 24.931 1.00 52.06 149 ALA A CA 1
ATOM 1243 C C . ALA A 1 149 ? -41.365 2.591 23.873 1.00 52.06 149 ALA A C 1
ATOM 1245 O O . ALA A 1 149 ? -41.181 3.195 22.812 1.00 52.06 149 ALA A O 1
ATOM 1246 N N . ASP A 1 150 ? -42.538 2.026 24.173 1.00 50.12 150 ASP A N 1
ATOM 1247 C CA . ASP A 1 150 ? -43.721 2.079 23.303 1.00 50.12 150 ASP A CA 1
ATOM 1248 C C . ASP A 1 150 ? -44.307 3.503 23.207 1.00 50.12 150 ASP A C 1
ATOM 1250 O O . ASP A 1 150 ? -44.670 3.956 22.115 1.00 50.12 150 ASP A O 1
ATOM 1254 N N . LEU A 1 151 ? -44.287 4.280 24.299 1.00 51.47 151 LEU A N 1
ATOM 1255 C CA . LEU A 1 151 ? -44.641 5.710 24.287 1.00 51.47 151 LEU A CA 1
ATOM 1256 C C . LEU A 1 151 ? -43.674 6.567 23.451 1.00 51.47 151 LEU A C 1
ATOM 1258 O O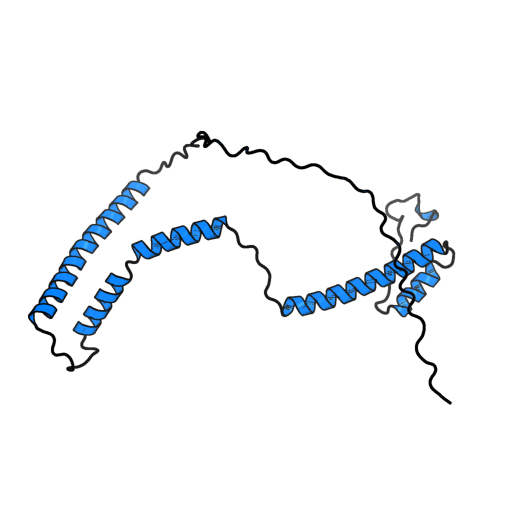 . LEU A 1 151 ? -44.087 7.566 22.848 1.00 51.47 151 LEU A O 1
ATOM 1262 N N . GLU A 1 152 ? -42.391 6.206 23.403 1.00 47.56 152 GLU A N 1
ATOM 1263 C CA . GLU A 1 152 ? -41.388 6.880 22.569 1.00 47.56 152 GLU A CA 1
ATOM 1264 C C . GLU A 1 152 ? -41.516 6.486 21.083 1.00 47.56 152 GLU A C 1
ATOM 1266 O O . GLU A 1 152 ? -41.237 7.302 20.202 1.00 47.56 152 GLU A O 1
ATOM 1271 N N . LEU A 1 153 ? -42.032 5.286 20.787 1.00 48.50 153 LEU A N 1
ATOM 1272 C CA . LEU A 1 153 ? -42.360 4.835 19.431 1.00 48.50 153 LEU A CA 1
ATOM 1273 C C . LEU A 1 153 ? -43.650 5.487 18.885 1.00 48.50 153 LEU A C 1
ATOM 1275 O O . LEU A 1 153 ? -43.717 5.817 17.698 1.00 48.50 153 LEU A O 1
ATOM 1279 N N . GLU A 1 154 ? -44.660 5.708 19.739 1.00 45.72 154 GLU A N 1
ATOM 1280 C CA . GLU A 1 154 ? -45.922 6.379 19.382 1.00 45.72 154 GLU A CA 1
ATOM 1281 C C . GLU A 1 154 ? -45.749 7.905 19.221 1.00 45.72 154 GLU A C 1
ATOM 1283 O O . GLU A 1 154 ? -46.373 8.520 18.350 1.00 45.72 154 GLU A O 1
ATOM 1288 N N . LYS A 1 155 ? -44.802 8.522 19.948 1.00 42.12 155 LYS A N 1
ATOM 1289 C CA . LYS A 1 155 ? -44.276 9.874 19.665 1.00 42.12 155 LYS A CA 1
ATOM 1290 C C . LYS A 1 155 ? -43.280 9.868 18.499 1.00 42.12 155 LYS A C 1
ATOM 1292 O O . LYS A 1 155 ? -42.172 10.399 18.582 1.00 42.12 155 LYS A O 1
ATOM 1297 N N . GLY A 1 156 ? -43.708 9.334 17.361 1.00 44.97 156 GLY A N 1
ATOM 1298 C CA . GLY A 1 156 ? -43.010 9.446 16.086 1.00 44.97 156 GLY A CA 1
ATOM 1299 C C . GLY A 1 156 ? -42.944 10.887 15.569 1.00 44.97 156 GLY A C 1
ATOM 1300 O O . GLY A 1 156 ? -43.615 11.214 14.597 1.00 44.97 156 GLY A O 1
ATOM 1301 N N . LEU A 1 157 ? -42.131 11.742 16.193 1.00 40.53 157 LEU A N 1
ATOM 1302 C CA . LEU A 1 157 ? -41.526 12.927 15.586 1.00 40.53 157 LEU A CA 1
ATOM 1303 C C . LEU A 1 157 ? -40.384 13.431 16.482 1.00 40.53 157 LEU A C 1
ATOM 1305 O O . LEU A 1 157 ? -40.527 14.404 17.219 1.00 40.53 157 LEU A O 1
ATOM 1309 N N . ILE A 1 158 ? -39.220 12.782 16.412 1.00 45.94 158 ILE A N 1
ATOM 1310 C CA . ILE A 1 158 ? -37.971 13.460 16.774 1.00 45.94 158 ILE A CA 1
ATOM 1311 C C . ILE A 1 158 ? -37.759 14.527 15.693 1.00 45.94 158 ILE A C 1
ATOM 1313 O O . ILE A 1 158 ? -37.195 14.262 14.631 1.00 45.94 158 ILE A O 1
ATOM 1317 N N . GLU A 1 159 ? -38.303 15.718 15.933 1.00 42.06 159 GLU A N 1
ATOM 1318 C CA . GLU A 1 159 ? -37.901 16.940 15.253 1.00 42.06 159 GLU A CA 1
ATOM 1319 C C . GLU A 1 159 ? -36.413 17.125 15.556 1.00 42.06 159 GLU A C 1
ATOM 1321 O O . GLU A 1 159 ? -36.004 17.341 16.697 1.00 42.06 159 GLU A O 1
ATOM 1326 N N . TYR A 1 160 ? -35.585 16.920 14.536 1.00 46.88 160 TYR A N 1
ATOM 1327 C CA . TYR A 1 160 ? -34.162 17.201 14.595 1.00 46.88 160 TYR A CA 1
ATOM 1328 C C . TYR A 1 160 ? -34.017 18.720 14.717 1.00 46.88 160 TYR A C 1
ATOM 1330 O O . TYR A 1 160 ? -33.939 19.424 13.713 1.00 46.88 160 TYR A O 1
ATOM 1338 N N . VAL A 1 161 ? -34.060 19.234 15.945 1.00 40.59 161 VAL A N 1
ATOM 1339 C CA . VAL A 1 161 ? -33.666 20.609 16.230 1.00 40.59 161 VAL A CA 1
ATOM 1340 C C . VAL A 1 161 ? -32.161 20.662 16.007 1.00 40.59 161 VAL A C 1
ATOM 1342 O O . VAL A 1 161 ? -31.380 20.088 16.766 1.00 40.59 161 VAL A O 1
ATOM 1345 N N . GLU A 1 162 ? -31.768 21.308 14.913 1.00 46.81 162 GLU A N 1
ATOM 1346 C CA . GLU A 1 162 ? -30.443 21.887 14.722 1.00 46.81 162 GLU A CA 1
ATOM 1347 C C . GLU A 1 162 ? -30.230 22.902 15.856 1.00 46.81 162 GLU A C 1
ATOM 1349 O O . GLU A 1 162 ? -30.551 24.080 15.739 1.00 46.81 162 GLU A O 1
ATOM 1354 N N . GLY A 1 163 ? -29.820 22.401 17.023 1.00 38.31 163 GLY A N 1
ATOM 1355 C CA . GLY A 1 163 ? -29.376 23.214 18.145 1.00 38.31 163 GLY A CA 1
ATOM 1356 C C . GLY A 1 163 ? -28.008 23.766 17.788 1.00 38.31 163 GLY A C 1
ATOM 1357 O O . GLY A 1 163 ? -27.077 22.984 17.592 1.00 38.31 163 GLY A O 1
ATOM 1358 N N . GLY A 1 164 ? -27.950 25.083 17.615 1.00 40.22 164 GLY A N 1
ATOM 1359 C CA . GLY A 1 164 ? -26.782 25.817 17.162 1.00 40.22 164 GLY A CA 1
ATOM 1360 C C . GLY A 1 164 ? -25.549 25.582 18.027 1.00 40.22 164 GLY A C 1
ATOM 1361 O O . GLY A 1 164 ? -25.639 25.452 19.246 1.00 40.22 164 GLY A O 1
ATOM 1362 N N . ASP A 1 165 ? -24.406 25.549 17.345 1.00 42.16 165 ASP A N 1
ATOM 1363 C CA . ASP A 1 165 ? -23.122 25.983 17.888 1.00 42.16 165 ASP A CA 1
ATOM 1364 C C . ASP A 1 165 ? -23.279 27.441 18.350 1.00 42.16 165 ASP A C 1
ATOM 1366 O O . ASP A 1 165 ? -23.107 28.358 17.553 1.00 42.16 165 ASP A O 1
ATOM 1370 N N . GLU A 1 166 ? -23.664 27.659 19.601 1.00 47.81 166 GLU A N 1
ATOM 1371 C CA . GLU A 1 166 ? -23.518 28.937 20.299 1.00 47.81 166 GLU A CA 1
ATOM 1372 C C . GLU A 1 166 ? -23.432 28.622 21.796 1.00 47.81 166 GLU A C 1
ATOM 1374 O O . GLU A 1 166 ? -24.412 28.178 22.388 1.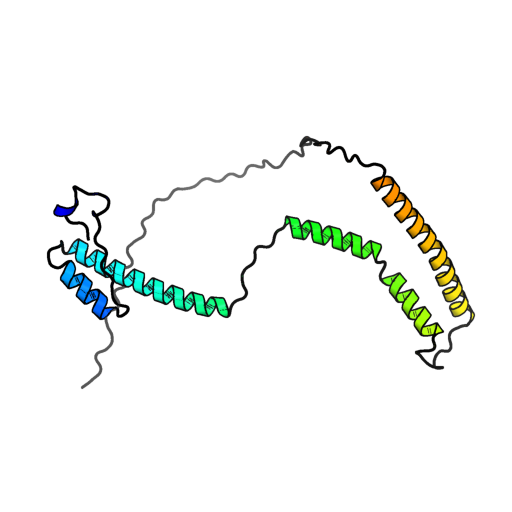00 47.81 166 GLU A O 1
ATOM 1379 N N . ASP A 1 167 ? -22.196 28.701 22.298 1.00 37.66 167 ASP A N 1
ATOM 1380 C CA . ASP A 1 167 ? -21.715 28.931 23.673 1.00 37.66 167 ASP A CA 1
ATOM 1381 C C . ASP A 1 167 ? -20.280 28.347 23.702 1.00 37.66 167 ASP A C 1
ATOM 1383 O O . ASP A 1 167 ? -20.076 27.140 23.840 1.00 37.66 167 ASP A O 1
ATOM 1387 N N . GLU A 1 168 ? -19.278 29.070 23.184 1.00 45.62 168 GLU A N 1
ATOM 1388 C CA . GLU A 1 168 ? -18.457 30.027 23.955 1.00 45.62 168 GLU A CA 1
ATOM 1389 C C . GLU A 1 168 ? -17.986 29.434 25.290 1.00 45.62 168 GLU A C 1
ATOM 1391 O O . GLU A 1 168 ? -18.672 29.526 26.299 1.00 45.62 168 GLU A O 1
ATOM 1396 N N . ASP A 1 169 ? -16.779 28.864 25.279 1.00 37.47 169 ASP A N 1
ATOM 1397 C CA . ASP A 1 169 ? -15.866 28.992 26.412 1.00 37.47 169 ASP A CA 1
ATOM 1398 C C . ASP A 1 169 ? -14.548 29.554 25.864 1.00 37.47 169 ASP A C 1
ATOM 1400 O O . ASP A 1 169 ? -13.870 28.952 25.023 1.00 37.47 169 ASP A O 1
ATOM 1404 N N . GLU A 1 170 ? -14.314 30.785 26.302 1.00 43.12 170 GLU A N 1
ATOM 1405 C CA . GLU A 1 170 ? -13.183 31.673 26.093 1.00 43.12 170 GLU A CA 1
ATOM 1406 C C . GLU A 1 170 ? -11.884 31.125 26.719 1.00 43.12 170 GLU A C 1
ATOM 1408 O O . GLU A 1 170 ? -11.902 30.253 27.587 1.00 43.12 170 GLU A O 1
ATOM 1413 N N . ASP A 1 171 ? -10.778 31.742 26.297 1.00 41.41 171 ASP A N 1
ATOM 1414 C CA . ASP A 1 171 ? -9.486 31.838 26.985 1.00 41.41 171 ASP A CA 1
ATOM 1415 C C . ASP A 1 171 ? -8.551 30.616 27.003 1.00 41.41 171 ASP A C 1
ATOM 1417 O O . ASP A 1 171 ? -8.616 29.745 27.863 1.00 41.41 171 ASP A O 1
ATOM 1421 N N . ASP A 1 172 ? -7.596 30.636 26.064 1.00 42.09 172 ASP A N 1
ATOM 1422 C CA . ASP A 1 172 ? -6.164 30.403 26.332 1.00 42.09 172 ASP A CA 1
ATOM 1423 C C . ASP A 1 172 ? -5.347 30.905 25.112 1.00 42.09 172 ASP A C 1
ATOM 1425 O O . ASP A 1 172 ? -4.684 30.148 24.397 1.00 42.09 172 ASP A O 1
ATOM 1429 N N . GLU A 1 173 ? -5.434 32.211 24.824 1.00 49.09 173 GLU A N 1
ATOM 1430 C CA . GLU A 1 173 ? -4.392 32.926 24.070 1.00 49.09 173 GLU A CA 1
ATOM 1431 C C . GLU A 1 173 ? -3.400 33.510 25.081 1.00 49.09 173 GLU A C 1
ATOM 1433 O O . GLU A 1 173 ? -3.457 34.692 25.410 1.00 49.09 173 GLU A O 1
ATOM 1438 N N . ASP A 1 174 ? -2.497 32.659 25.576 1.00 40.75 174 ASP A N 1
ATOM 1439 C CA . ASP A 1 174 ? -1.267 33.113 26.219 1.00 40.75 174 ASP A CA 1
ATOM 1440 C C . ASP A 1 174 ? -0.079 32.974 25.258 1.00 40.75 174 ASP A C 1
ATOM 1442 O O . ASP A 1 174 ? 0.209 31.939 24.649 1.00 40.75 174 ASP A O 1
ATOM 1446 N N . GLU A 1 175 ? 0.555 34.124 25.125 1.00 47.94 175 GLU A N 1
ATOM 1447 C CA . GLU A 1 175 ? 1.674 34.540 24.308 1.00 47.94 175 GLU A CA 1
ATOM 1448 C C . GLU A 1 175 ? 3.005 33.998 24.858 1.00 47.94 175 GLU A C 1
ATOM 1450 O O . GLU A 1 175 ? 3.384 34.309 25.978 1.00 47.94 175 GLU A O 1
ATOM 1455 N N . ASP A 1 176 ? 3.739 33.240 24.040 1.00 43.03 176 ASP A N 1
ATOM 1456 C CA . ASP A 1 176 ? 5.198 33.047 24.107 1.00 43.03 176 ASP A CA 1
ATOM 1457 C C . ASP A 1 176 ? 5.627 32.699 22.658 1.00 43.03 176 ASP A C 1
ATOM 1459 O O . ASP A 1 176 ? 5.242 31.667 22.117 1.00 43.03 176 ASP A O 1
ATOM 1463 N N . GLY A 1 177 ? 6.323 33.512 21.863 1.00 43.25 177 GLY A N 1
ATOM 1464 C CA . GLY A 1 177 ? 7.345 34.478 22.217 1.00 43.25 177 GLY A CA 1
ATOM 1465 C C . GLY A 1 177 ? 8.740 33.864 22.084 1.00 43.25 177 GLY A C 1
ATOM 1466 O O . GLY A 1 177 ? 9.438 33.822 23.084 1.00 43.25 177 GLY A O 1
ATOM 1467 N N . ASP A 1 178 ? 9.169 33.400 20.898 1.00 39.56 178 ASP A N 1
ATOM 1468 C CA . ASP A 1 178 ? 10.602 33.459 20.559 1.00 39.56 178 ASP A CA 1
ATOM 1469 C C . ASP A 1 178 ? 10.910 33.368 19.056 1.00 39.56 178 ASP A C 1
ATOM 1471 O O . ASP A 1 178 ? 10.284 32.655 18.271 1.00 39.56 178 ASP A O 1
ATOM 1475 N N . ASP A 1 179 ? 11.909 34.167 18.728 1.00 39.06 179 ASP A N 1
ATOM 1476 C CA . ASP A 1 179 ? 12.555 34.523 17.480 1.00 39.06 179 ASP A CA 1
ATOM 1477 C C . ASP A 1 179 ? 13.535 33.436 16.990 1.00 39.06 179 ASP A C 1
ATOM 1479 O O . ASP A 1 179 ? 13.973 32.579 17.752 1.00 39.06 179 ASP A O 1
ATOM 1483 N N . GLY A 1 180 ? 13.943 33.509 15.717 1.00 38.44 180 GLY A N 1
ATOM 1484 C CA . GLY A 1 180 ? 15.229 32.930 15.311 1.00 38.44 180 GLY A CA 1
ATOM 1485 C C . GLY A 1 180 ? 15.253 32.059 14.057 1.00 38.44 180 GLY A C 1
ATOM 1486 O O . GLY A 1 180 ? 15.138 30.840 14.119 1.00 38.44 180 GLY A O 1
ATOM 1487 N N . GLY A 1 181 ? 15.595 32.688 12.930 1.00 40.03 181 GLY A N 1
ATOM 1488 C CA . GLY A 1 181 ? 16.642 32.146 12.055 1.00 40.03 181 GLY A CA 1
ATOM 1489 C C . GLY A 1 181 ? 16.242 31.068 11.049 1.00 40.03 181 GLY A C 1
ATOM 1490 O O . GLY A 1 181 ? 16.518 29.886 11.229 1.00 40.03 181 GLY A O 1
ATOM 1491 N N . PHE A 1 182 ? 15.724 31.504 9.902 1.00 41.19 182 PHE A N 1
ATOM 1492 C CA . PHE A 1 182 ? 15.847 30.753 8.654 1.00 41.19 182 PHE A CA 1
ATOM 1493 C C . PHE A 1 182 ? 17.325 30.790 8.217 1.00 41.19 182 PHE A C 1
ATOM 1495 O O . PHE A 1 182 ? 17.746 31.726 7.537 1.00 41.19 182 PHE A O 1
ATOM 1502 N N . ASP A 1 183 ? 18.115 29.823 8.689 1.00 39.28 183 ASP A N 1
ATOM 1503 C CA . ASP A 1 183 ? 19.498 29.595 8.260 1.00 39.28 183 ASP A CA 1
ATOM 1504 C C . ASP A 1 183 ? 19.512 28.679 7.026 1.00 39.28 183 ASP A C 1
ATOM 1506 O O . ASP A 1 183 ? 19.177 27.493 7.077 1.00 39.28 183 ASP A O 1
ATOM 1510 N N . ASP A 1 184 ? 19.852 29.289 5.895 1.00 46.78 184 ASP A N 1
ATOM 1511 C CA . ASP A 1 184 ? 20.188 28.661 4.621 1.00 46.78 184 ASP A CA 1
ATOM 1512 C C . ASP A 1 184 ? 21.612 28.096 4.737 1.00 46.78 184 ASP A C 1
ATOM 1514 O O . ASP A 1 184 ? 22.597 28.742 4.384 1.00 46.78 184 ASP A O 1
ATOM 1518 N N . GLY A 1 185 ? 21.718 26.898 5.315 1.00 39.56 185 GLY A N 1
ATOM 1519 C CA . GLY A 1 185 ? 22.978 26.205 5.567 1.00 39.56 185 GLY A CA 1
ATOM 1520 C C . GLY A 1 185 ? 23.118 24.942 4.722 1.00 39.56 185 GLY A C 1
ATOM 1521 O O . GLY A 1 185 ? 22.568 23.901 5.068 1.00 39.56 185 GLY A O 1
ATOM 1522 N N . ILE A 1 186 ? 23.837 25.076 3.603 1.00 45.44 186 ILE A N 1
ATOM 1523 C CA . ILE A 1 186 ? 24.733 24.087 2.971 1.00 45.44 186 ILE A CA 1
ATOM 1524 C C . ILE A 1 186 ? 24.610 22.647 3.511 1.00 45.44 186 ILE A C 1
ATOM 1526 O O . ILE A 1 186 ? 25.023 22.344 4.626 1.00 45.44 186 ILE A O 1
ATOM 1530 N N . LEU A 1 187 ? 24.114 21.736 2.669 1.00 39.81 187 LEU A N 1
ATOM 1531 C CA . LEU A 1 187 ? 24.358 20.302 2.826 1.00 39.81 187 LEU A CA 1
ATOM 1532 C C . LEU A 1 187 ? 25.393 19.892 1.783 1.00 39.81 187 LEU A C 1
ATOM 1534 O O . LEU A 1 187 ? 25.095 19.821 0.588 1.00 39.81 187 LEU A O 1
ATOM 1538 N N . GLU A 1 188 ? 26.610 19.726 2.293 1.00 42.59 188 GLU A N 1
ATOM 1539 C CA . GLU A 1 188 ? 27.785 19.183 1.627 1.00 42.59 188 GLU A CA 1
ATOM 1540 C C . GLU A 1 188 ? 27.497 17.807 1.012 1.00 42.59 188 GLU A C 1
ATOM 1542 O O . GLU A 1 188 ? 26.725 16.996 1.530 1.00 42.59 188 GLU A O 1
ATOM 1547 N N . GLU A 1 189 ? 28.118 17.597 -0.145 1.00 40.88 189 GLU A N 1
ATOM 1548 C CA . GLU A 1 189 ? 28.298 16.305 -0.790 1.00 40.88 189 GLU A CA 1
ATOM 1549 C C . GLU A 1 189 ? 29.198 15.434 0.096 1.00 40.88 189 GLU A C 1
ATOM 1551 O O . GLU A 1 189 ? 30.402 15.663 0.154 1.00 40.88 189 GLU A O 1
ATOM 1556 N N . ASP A 1 190 ? 28.628 14.422 0.750 1.00 39.66 190 ASP A N 1
ATOM 1557 C CA . ASP A 1 190 ? 29.409 13.276 1.216 1.00 39.66 190 ASP A CA 1
ATOM 1558 C C . ASP A 1 190 ? 29.590 12.313 0.030 1.00 39.66 190 ASP A C 1
ATOM 1560 O O . ASP A 1 190 ? 28.692 11.552 -0.354 1.00 39.66 190 ASP A O 1
ATOM 1564 N N . GLU A 1 191 ? 30.756 12.434 -0.608 1.00 41.28 191 GLU A N 1
ATOM 1565 C CA . GLU A 1 191 ? 31.362 11.423 -1.470 1.00 41.28 191 GLU A CA 1
ATOM 1566 C C . GLU A 1 191 ? 31.902 10.288 -0.585 1.00 41.28 191 GLU A C 1
ATOM 1568 O O . GLU A 1 191 ? 32.991 10.383 -0.025 1.00 41.28 191 GLU A O 1
ATOM 1573 N N . ASP A 1 192 ? 31.142 9.198 -0.462 1.00 41.72 192 ASP A N 1
ATOM 1574 C CA . ASP A 1 192 ? 31.666 7.926 0.045 1.00 41.72 192 ASP A CA 1
ATOM 1575 C C . ASP A 1 192 ? 32.560 7.286 -1.045 1.00 41.72 192 ASP A C 1
ATOM 1577 O O . ASP A 1 192 ? 32.084 6.543 -1.913 1.00 41.72 192 ASP A O 1
ATOM 1581 N N . GLU A 1 193 ? 33.854 7.623 -1.031 1.00 41.47 193 GLU A N 1
ATOM 1582 C CA . GLU A 1 193 ? 34.937 6.858 -1.666 1.00 41.47 193 GLU A CA 1
ATOM 1583 C C . GLU A 1 193 ? 35.370 5.715 -0.728 1.00 41.47 193 GLU A C 1
ATOM 1585 O O . GLU A 1 193 ? 36.158 5.918 0.192 1.00 41.47 193 GLU A O 1
ATOM 1590 N N . ASP A 1 194 ? 34.862 4.505 -0.979 1.00 41.50 194 ASP A N 1
ATOM 1591 C CA . ASP A 1 194 ? 35.403 3.253 -0.432 1.00 41.50 194 ASP A CA 1
ATOM 1592 C C . ASP A 1 194 ? 36.239 2.538 -1.525 1.00 41.50 194 ASP A C 1
ATOM 1594 O O . ASP A 1 194 ? 35.720 1.721 -2.291 1.00 41.50 194 ASP A O 1
ATOM 1598 N N . GLU A 1 195 ? 37.534 2.861 -1.596 1.00 45.62 195 GLU A N 1
ATOM 1599 C CA . GLU A 1 195 ? 38.647 2.032 -2.112 1.00 45.62 195 GLU A CA 1
ATOM 1600 C C . GLU A 1 195 ? 39.680 2.035 -0.958 1.00 45.62 195 GLU A C 1
ATOM 1602 O O . GLU A 1 195 ? 40.038 3.097 -0.461 1.00 45.62 195 GLU A O 1
ATOM 1607 N N . ASP A 1 196 ? 40.023 0.929 -0.295 1.00 42.41 196 ASP A N 1
ATOM 1608 C CA . ASP A 1 196 ? 40.854 -0.162 -0.801 1.00 42.41 196 ASP A CA 1
ATOM 1609 C C . ASP A 1 196 ? 40.630 -1.443 0.039 1.00 42.41 196 ASP A C 1
ATOM 1611 O O . ASP A 1 196 ? 40.776 -1.428 1.263 1.00 42.41 196 ASP A O 1
ATOM 1615 N N . GLU A 1 197 ? 40.299 -2.561 -0.621 1.00 54.00 197 GLU A N 1
ATOM 1616 C CA . GLU A 1 197 ? 40.457 -3.912 -0.062 1.00 54.00 197 GLU A CA 1
ATOM 1617 C C . GLU A 1 197 ? 41.865 -4.426 -0.393 1.00 54.00 197 GLU A C 1
ATOM 1619 O O . GLU A 1 197 ? 42.314 -4.382 -1.539 1.00 54.00 197 GLU A O 1
ATOM 1624 N N . ASP A 1 198 ? 42.517 -4.910 0.659 1.00 48.81 198 ASP A N 1
ATOM 1625 C CA . ASP A 1 198 ? 43.842 -5.509 0.748 1.00 48.81 198 ASP A CA 1
ATOM 1626 C C . ASP A 1 198 ? 44.212 -6.461 -0.415 1.00 48.81 198 ASP A C 1
ATOM 1628 O O . ASP A 1 198 ? 43.517 -7.439 -0.705 1.00 48.81 198 ASP A O 1
ATOM 1632 N N . GLU A 1 199 ? 45.369 -6.218 -1.044 1.00 55.16 199 GLU A N 1
ATOM 1633 C CA . GLU A 1 199 ? 46.073 -7.226 -1.845 1.00 55.16 199 GLU A CA 1
ATOM 1634 C C . GLU A 1 199 ? 46.727 -8.252 -0.906 1.00 55.16 199 GLU A C 1
ATOM 1636 O O . GLU A 1 199 ? 47.766 -7.996 -0.292 1.00 55.16 199 GLU A O 1
ATOM 1641 N N . ASP A 1 200 ? 46.097 -9.424 -0.816 1.00 58.62 200 ASP A N 1
ATOM 1642 C CA . ASP A 1 200 ? 46.682 -10.643 -0.265 1.00 58.62 200 ASP A CA 1
ATOM 1643 C C . ASP A 1 200 ? 47.842 -11.170 -1.138 1.00 58.62 200 ASP A C 1
ATOM 1645 O O . ASP A 1 200 ? 47.841 -11.095 -2.368 1.00 58.62 200 ASP A O 1
ATOM 1649 N N . GLU A 1 201 ? 48.814 -11.738 -0.428 1.00 55.97 201 GLU A N 1
ATOM 1650 C CA . GLU A 1 201 ? 50.057 -12.384 -0.851 1.00 55.97 201 GLU A CA 1
ATOM 1651 C C . GLU A 1 201 ? 49.903 -13.456 -1.956 1.00 55.97 201 GLU A C 1
ATOM 1653 O O . GLU A 1 201 ? 49.106 -14.382 -1.815 1.00 55.97 201 GLU A O 1
ATOM 1658 N N . ASP A 1 202 ? 50.748 -13.377 -2.999 1.00 49.31 202 ASP A N 1
ATOM 1659 C CA . ASP A 1 202 ? 51.515 -14.497 -3.602 1.00 49.31 202 ASP A CA 1
ATOM 1660 C C . ASP A 1 202 ? 52.562 -13.997 -4.630 1.00 49.31 202 ASP A C 1
ATOM 1662 O O . ASP A 1 202 ? 52.190 -13.333 -5.628 1.00 49.31 202 ASP A O 1
#

Sequence (202 aa):
MKTIERAHSPRNLWEKIKLPKNYSDALAIVSENLQYHSKFQQHRCKQRLTKIHQYLIRMRKLRMRLKERPKLVTINKKIERREASREKKALKAANIERTIQKELLERLKSGTYGDIYNFPSLQYENALAEAEADYEAGVEMEEELDDLADLELEKGLIEYVEGGDEDEDEDDEDEDGDDGGFDDGILEEDEDEDEDEDEDED